Protein AF-A0A1B9LPF9-F1 (afdb_monomer)

Solvent-accessible surface area (backbone atoms only — not comparable to full-atom values): 15372 Å² total; per-residue (Å²): 128,94,72,82,89,81,76,80,77,37,60,73,86,46,33,39,97,78,77,43,71,47,85,68,44,81,50,82,92,41,13,75,62,15,66,53,29,49,47,37,33,57,40,67,52,70,52,91,74,77,100,62,68,71,87,56,45,46,63,69,68,46,73,57,69,70,31,35,43,38,63,45,79,39,68,39,70,56,90,84,52,46,80,94,50,46,74,38,76,31,44,28,40,36,32,41,42,58,69,46,77,96,36,47,87,43,79,78,35,70,65,52,75,74,59,78,61,68,44,79,48,76,45,52,32,16,43,91,87,64,48,81,77,44,72,50,38,19,21,35,58,46,79,48,72,65,45,45,77,67,80,73,55,60,69,57,50,39,52,32,30,44,39,30,68,47,67,59,43,49,64,55,55,38,30,46,24,28,55,71,72,56,65,96,82,66,89,61,82,86,63,58,76,47,88,85,57,72,33,96,53,51,88,76,36,84,82,32,50,45,51,52,60,37,70,83,34,18,43,34,18,60,68,36,68,48,29,55,89,70,33,57,80,42,42,38,57,62,67,59,44,69,30,68,47,71,34,93,85,42,102,76,39,52,46,41,44,34,43,87,27,37,97

Sequence (263 aa):
MKADSQLPASPVDIWNPHKGFLVQSIDPESYNLNFPTTGAHNLYFDLLITGIDVNELTWLPVTHEGITATVTNVVANDRWIPDEDKGKVFPRVKLTGPVAGNQWDNPNPSRITVPKLPQKFELVGKDSDGNEVVRYGFELRQWFVNRGDRRDTAFNQTTWCSSLGYRMPQIKDLTNAVCVDHNPYSSDPSHSKCKNAVTIDAKLSSGNRFYQRRIGAGFFTEWGMIDTFFIPDAGFVGSAYLTSIPCSEEKNGFLAVHMGGGT

pLDDT: mean 82.63, std 20.1, range [23.59, 98.88]

Foldseek 3Di:
DDDDDDDDADPPQAADQQQGGDAPDLDLVCLQQDPDQEEEAFDKDWDDDPPDDLVQWDKDWDDAQFKIWDWDWDQDPFPSHPPVRHRPITTMTTIHGKECAVCLVPLQDAAIRDGDDFDKDKIFIAGPVRDGDDIHMHTHGYYDYDSFPDDDFPVSVQNVQVNNVHGFAQPQQAAPAAQDADDPPDPDPVRDDCVPNGHPVPVPPPNFQFGDQHHSRHDLSPRADCACSRRVPRRHHDQWGFGPAAGPPDPRHTAIAGSHGGD

Mean predicted aligned error: 8.62 Å

Radius of gyration: 19.55 Å; Cα contacts (8 Å, |Δi|>4): 523; chains: 1; bounding box: 65×33×50 Å

Secondary structure (DSSP, 8-state):
----S--PPPPTTTEETTTEEPP---SGGGGGGSSPSEEETT-EEE----SS-GGG-EE--EEETTEEEEEEEEE---TTS-TTTTT-EEEEEEEE----GGGTT-SSPPP-----S-EEEEEEEE-TT--EEEEEEEEE-EEE---TT----HHHHHHHHHHTT--PPPHHHH--PPP----TT---TTS---TT---TTTTTS-S-SSPP--TTS-HHHHH---STTT-GGG----SEEEEEEEPTTSTT-EEEEETTS--

Structure (mmCIF, N/CA/C/O backbone):
data_AF-A0A1B9LPF9-F1
#
_entry.id   AF-A0A1B9LPF9-F1
#
loop_
_atom_site.group_PDB
_atom_site.id
_atom_site.type_symbol
_atom_site.label_atom_id
_atom_site.label_alt_id
_atom_site.label_comp_id
_atom_site.label_asym_id
_atom_site.label_entity_id
_atom_site.label_seq_id
_atom_site.pdbx_PDB_ins_code
_atom_site.Cartn_x
_atom_site.Cartn_y
_atom_site.Cartn_z
_atom_site.occupancy
_atom_site.B_iso_or_equiv
_atom_site.auth_seq_id
_atom_site.auth_comp_id
_atom_site.auth_asym_id
_atom_site.auth_atom_id
_atom_site.pdbx_PDB_model_num
ATOM 1 N N . MET A 1 1 ? 12.936 -12.873 21.984 1.00 26.75 1 MET A N 1
ATOM 2 C CA . MET A 1 1 ? 14.110 -13.463 21.295 1.00 26.75 1 MET A CA 1
ATOM 3 C C . MET A 1 1 ? 15.006 -12.315 20.843 1.00 26.75 1 MET A C 1
ATOM 5 O O . MET A 1 1 ? 14.452 -11.306 20.429 1.00 26.75 1 MET A O 1
ATOM 9 N N . LYS A 1 2 ? 16.336 -12.399 21.017 1.00 23.59 2 LYS A N 1
ATOM 10 C CA . LYS A 1 2 ? 17.279 -11.315 20.670 1.00 23.59 2 LYS A CA 1
ATOM 11 C C . LYS A 1 2 ? 17.116 -10.947 19.190 1.00 23.59 2 LYS A C 1
ATOM 13 O O . LYS A 1 2 ? 17.496 -11.734 18.332 1.00 23.59 2 LYS A O 1
ATOM 18 N N . ALA A 1 3 ? 16.514 -9.789 18.926 1.00 27.19 3 ALA A N 1
ATOM 19 C CA . ALA A 1 3 ? 16.481 -9.194 17.602 1.00 27.19 3 ALA A CA 1
ATOM 20 C C . ALA A 1 3 ? 17.879 -8.664 17.295 1.00 27.19 3 ALA A C 1
ATOM 22 O O . ALA A 1 3 ? 18.493 -7.988 18.125 1.00 27.19 3 ALA A O 1
ATOM 23 N N . ASP A 1 4 ? 18.374 -9.045 16.127 1.00 28.89 4 ASP A N 1
ATOM 24 C CA . ASP A 1 4 ? 19.659 -8.628 15.607 1.00 28.89 4 ASP A CA 1
ATOM 25 C C . ASP A 1 4 ? 19.737 -7.095 15.577 1.00 28.89 4 ASP A C 1
ATOM 27 O O . ASP A 1 4 ? 18.851 -6.389 15.087 1.00 28.89 4 ASP A O 1
ATOM 31 N N . SER A 1 5 ? 20.782 -6.580 16.205 1.00 39.59 5 SER A N 1
ATOM 32 C CA . SER A 1 5 ? 21.041 -5.165 16.383 1.00 39.59 5 SER A CA 1
ATOM 33 C C . SER A 1 5 ? 21.714 -4.611 15.130 1.00 39.59 5 SER A C 1
ATOM 35 O O . SER A 1 5 ? 22.917 -4.809 14.999 1.00 39.59 5 SER A O 1
ATOM 37 N N . GLN A 1 6 ? 20.968 -3.912 14.256 1.00 34.84 6 GLN A N 1
ATOM 38 C CA . GLN A 1 6 ? 21.422 -2.739 13.464 1.00 34.84 6 GLN A CA 1
ATOM 39 C C . GLN A 1 6 ? 20.384 -2.219 12.433 1.00 34.84 6 GLN A C 1
ATOM 41 O O . GLN A 1 6 ? 20.700 -1.975 11.271 1.00 34.84 6 GLN A O 1
ATOM 46 N N . LEU A 1 7 ? 19.146 -1.939 12.852 1.00 44.84 7 LEU A N 1
ATOM 47 C CA . LEU A 1 7 ? 18.299 -0.974 12.132 1.00 44.84 7 LEU A CA 1
ATOM 48 C C . LEU A 1 7 ? 18.284 0.338 12.936 1.00 44.84 7 LEU A C 1
ATOM 50 O O . LEU A 1 7 ? 17.710 0.352 14.025 1.00 44.84 7 LEU A O 1
ATOM 54 N N . PRO A 1 8 ? 18.936 1.430 12.482 1.00 45.47 8 PRO A N 1
ATOM 55 C CA . PRO A 1 8 ? 18.817 2.715 13.161 1.00 45.47 8 PRO A CA 1
ATOM 56 C C . PRO A 1 8 ? 17.365 3.200 13.077 1.00 45.47 8 PRO A C 1
ATOM 58 O O . PRO A 1 8 ? 16.748 3.174 12.011 1.00 45.47 8 PRO A O 1
ATOM 61 N N . ALA A 1 9 ? 16.840 3.588 14.238 1.00 45.56 9 ALA A N 1
ATOM 62 C CA . ALA A 1 9 ? 15.438 3.866 14.499 1.00 45.56 9 ALA A CA 1
ATOM 63 C C . ALA A 1 9 ? 14.823 4.835 13.476 1.00 45.56 9 ALA A C 1
ATOM 65 O O . ALA A 1 9 ? 15.290 5.961 13.301 1.00 45.56 9 ALA A O 1
ATOM 66 N N . SER A 1 10 ? 13.724 4.415 12.846 1.00 48.88 10 SER A N 1
ATOM 67 C CA . SER A 1 10 ? 12.735 5.368 12.340 1.00 48.88 10 SER A CA 1
ATOM 68 C C . SER A 1 10 ? 12.324 6.320 13.470 1.00 48.88 10 SER A C 1
ATOM 70 O O . SER A 1 10 ? 12.379 5.911 14.634 1.00 48.88 10 SER A O 1
ATOM 72 N N . PRO A 1 11 ? 11.908 7.566 13.173 1.00 55.28 11 PRO A N 1
ATOM 73 C CA . PRO A 1 11 ? 11.376 8.452 14.203 1.00 55.28 11 PRO A CA 1
ATOM 74 C C . PRO A 1 11 ? 10.313 7.705 15.018 1.00 55.28 11 PRO A C 1
ATOM 76 O O . PRO A 1 11 ? 9.370 7.158 14.437 1.00 55.28 11 PRO A O 1
ATOM 79 N N . VAL A 1 12 ? 10.505 7.637 16.340 1.00 59.12 12 VAL A N 1
ATOM 80 C CA . VAL A 1 12 ? 9.660 6.854 17.267 1.00 59.12 12 VAL A CA 1
ATOM 81 C C . VAL A 1 12 ? 8.188 7.273 17.160 1.00 59.12 12 VAL A C 1
ATOM 83 O O . VAL A 1 12 ? 7.295 6.455 17.360 1.00 59.12 12 VAL A O 1
ATOM 86 N N . ASP A 1 13 ? 7.950 8.514 16.735 1.00 79.62 13 ASP A N 1
ATOM 87 C CA . ASP A 1 13 ? 6.629 9.128 16.588 1.00 79.62 13 ASP A CA 1
ATOM 88 C C . ASP A 1 13 ? 5.883 8.708 15.302 1.00 79.62 13 ASP A C 1
ATOM 90 O O . ASP A 1 13 ? 4.708 9.027 15.129 1.00 79.62 13 ASP A O 1
ATOM 94 N N . ILE A 1 14 ? 6.537 7.979 14.389 1.00 86.50 14 ILE A N 1
ATOM 95 C CA . ILE A 1 14 ? 5.941 7.540 13.113 1.00 86.50 14 ILE A CA 1
ATOM 96 C C . ILE A 1 14 ? 5.879 6.015 13.013 1.00 86.50 14 ILE A C 1
ATOM 98 O O . ILE A 1 14 ? 4.910 5.475 12.481 1.00 86.50 14 ILE A O 1
ATOM 102 N N . TRP A 1 15 ? 6.897 5.304 13.505 1.00 89.06 15 TRP A N 1
ATOM 103 C CA . TRP A 1 15 ? 7.006 3.854 13.342 1.00 89.06 15 TRP A CA 1
ATOM 104 C C . TRP A 1 15 ? 7.368 3.151 14.646 1.00 89.06 15 TRP A C 1
ATOM 106 O O . TRP A 1 15 ? 8.424 3.389 15.235 1.00 89.06 15 TRP A O 1
ATOM 116 N N . ASN A 1 16 ? 6.525 2.198 15.032 1.00 89.31 16 ASN A N 1
ATOM 117 C CA . ASN A 1 16 ? 6.783 1.252 16.099 1.00 89.31 16 ASN A CA 1
ATOM 118 C C . ASN A 1 16 ? 7.276 -0.085 15.503 1.00 89.31 16 ASN A C 1
ATOM 120 O O . ASN A 1 16 ? 6.529 -0.731 14.770 1.00 89.31 16 ASN A O 1
ATOM 124 N N . PRO A 1 17 ? 8.487 -0.569 15.841 1.00 84.19 17 PRO A N 1
ATOM 125 C CA . PRO A 1 17 ? 9.015 -1.834 15.315 1.00 84.19 17 PRO A CA 1
ATOM 126 C C . PRO A 1 17 ? 8.166 -3.082 15.602 1.00 84.19 17 PRO A C 1
ATOM 128 O O . PRO A 1 17 ? 8.312 -4.076 14.898 1.00 84.19 17 PRO A O 1
ATOM 131 N N . HIS A 1 18 ? 7.302 -3.043 16.619 1.00 84.94 18 HIS A N 1
ATOM 132 C CA . HIS A 1 18 ? 6.413 -4.144 16.992 1.00 84.94 18 HIS A CA 1
ATOM 133 C C . HIS A 1 18 ? 4.982 -3.970 16.484 1.00 84.94 18 HIS A C 1
ATOM 135 O O . HIS A 1 18 ? 4.305 -4.967 16.261 1.00 84.94 18 HIS A O 1
ATOM 141 N N . LYS A 1 19 ? 4.508 -2.727 16.337 1.00 86.94 19 LYS A N 1
ATOM 142 C CA . LYS A 1 19 ? 3.093 -2.426 16.052 1.00 86.94 19 LYS A CA 1
ATOM 143 C C . LYS A 1 19 ? 2.851 -1.723 14.711 1.00 86.94 19 LYS A C 1
ATOM 145 O O . LYS A 1 19 ? 1.704 -1.556 14.322 1.00 86.94 19 LYS A O 1
ATOM 150 N N . GLY A 1 20 ? 3.904 -1.348 13.987 1.00 92.06 20 GLY A N 1
ATOM 151 C CA . GLY A 1 20 ? 3.813 -0.716 12.672 1.00 92.06 20 GLY A CA 1
ATOM 152 C C . GLY A 1 20 ? 3.705 0.810 12.718 1.00 92.06 20 GLY A C 1
ATOM 153 O O . GLY A 1 20 ? 4.196 1.455 13.647 1.00 92.06 20 GLY A O 1
ATOM 154 N N . PHE A 1 21 ? 3.106 1.402 11.681 1.00 95.00 21 PHE A N 1
ATOM 155 C CA . PHE A 1 21 ? 2.929 2.852 11.596 1.00 95.00 21 PHE A CA 1
ATOM 156 C C . PHE A 1 21 ? 1.919 3.357 12.623 1.00 95.00 21 PHE A C 1
ATOM 158 O O . PHE A 1 21 ? 0.837 2.795 12.779 1.00 95.00 21 PHE A O 1
ATOM 165 N N . LEU A 1 22 ? 2.266 4.459 13.283 1.00 94.88 22 LEU A N 1
ATOM 166 C CA . LEU A 1 22 ? 1.354 5.168 14.170 1.00 94.88 22 LEU A CA 1
ATOM 167 C C . LEU A 1 22 ? 0.405 6.044 13.347 1.00 94.88 22 LEU A C 1
ATOM 169 O O . LEU A 1 22 ? 0.820 6.664 12.363 1.00 94.88 22 LEU A O 1
ATOM 173 N N . VAL A 1 23 ? -0.856 6.130 13.772 1.00 95.25 23 VAL A N 1
ATOM 174 C CA . VAL A 1 23 ? -1.822 7.077 13.200 1.00 95.25 23 VAL A CA 1
ATOM 175 C C . VAL A 1 23 ? -1.318 8.496 13.455 1.00 95.25 23 VAL A C 1
ATOM 177 O O . VAL A 1 23 ? -1.059 8.860 14.598 1.00 95.25 23 VAL A O 1
ATOM 180 N N . GLN A 1 24 ? -1.169 9.287 12.394 1.00 94.88 24 GLN A N 1
ATOM 181 C CA . GLN A 1 24 ? -0.659 10.656 12.476 1.00 94.88 24 GLN A CA 1
ATOM 182 C C . GLN A 1 24 ? -1.791 11.670 12.668 1.00 94.88 24 GLN A C 1
ATOM 184 O O . GLN A 1 24 ? -1.611 12.671 13.355 1.00 94.88 24 GLN A O 1
ATOM 189 N N . SER A 1 25 ? -2.967 11.415 12.086 1.00 93.19 25 SER A N 1
ATOM 190 C CA . SER A 1 25 ? -4.158 12.240 12.304 1.00 93.19 25 SER A CA 1
ATOM 191 C C . SER A 1 25 ? -5.454 11.470 12.056 1.00 93.19 25 SER A C 1
ATOM 193 O O . SER A 1 25 ? -5.495 10.550 11.242 1.00 93.19 25 SER A O 1
ATOM 195 N N . ILE A 1 26 ? -6.526 11.873 12.734 1.00 91.94 26 ILE A N 1
ATOM 196 C CA . ILE A 1 26 ? -7.901 11.425 12.456 1.00 91.94 26 ILE A CA 1
ATOM 197 C C . ILE A 1 26 ? -8.731 12.493 11.727 1.00 91.94 26 ILE A C 1
ATOM 199 O O . ILE A 1 26 ? -9.863 12.217 11.337 1.00 91.94 26 ILE A O 1
ATOM 203 N N . ASP A 1 27 ? -8.163 13.685 11.523 1.00 94.06 27 ASP A N 1
ATOM 204 C CA . ASP A 1 27 ? -8.767 14.764 10.743 1.00 94.06 27 ASP A CA 1
ATOM 205 C C . ASP A 1 27 ? -8.720 14.417 9.241 1.00 94.06 27 ASP A C 1
ATOM 207 O O . ASP A 1 27 ? -7.618 14.208 8.711 1.00 94.06 27 ASP A O 1
ATOM 211 N N . PRO A 1 28 ? -9.871 14.382 8.536 1.00 94.81 28 PRO A N 1
ATOM 212 C CA . PRO A 1 28 ? -9.929 14.123 7.098 1.00 94.81 28 PRO A CA 1
ATOM 213 C C . PRO A 1 28 ? -9.052 15.039 6.237 1.00 94.81 28 PRO A C 1
ATOM 215 O O . PRO A 1 28 ? -8.600 14.638 5.156 1.00 94.81 28 PRO A O 1
ATOM 218 N N . GLU A 1 29 ? -8.757 16.262 6.689 1.00 95.88 29 GLU A N 1
ATOM 219 C CA . GLU A 1 29 ? -7.851 17.162 5.966 1.00 95.88 29 GLU A CA 1
ATOM 220 C C . GLU A 1 29 ? -6.383 16.728 6.032 1.00 95.88 29 GLU A C 1
ATOM 222 O O . GLU A 1 29 ? -5.595 17.087 5.160 1.00 95.88 29 GLU A O 1
ATOM 227 N N . SER A 1 30 ? -6.035 15.879 7.000 1.00 96.75 30 SER A N 1
ATOM 228 C CA . SER A 1 30 ? -4.668 15.424 7.272 1.00 96.75 30 SER A CA 1
ATOM 229 C C . SER A 1 30 ? -4.435 13.932 6.995 1.00 96.75 30 SER A C 1
ATOM 231 O O . SER A 1 30 ? -3.386 13.394 7.350 1.00 96.75 30 SER A O 1
ATOM 233 N N . TYR A 1 31 ? -5.369 13.232 6.337 1.00 97.81 31 TYR A N 1
ATOM 234 C CA . TYR A 1 31 ? -5.199 11.812 5.958 1.00 97.81 31 TYR A CA 1
ATOM 235 C C . TYR A 1 31 ? -4.010 11.552 5.036 1.00 97.81 31 TYR A C 1
ATOM 237 O O . TYR A 1 31 ? -3.491 10.441 4.962 1.00 97.81 31 TYR A O 1
ATOM 245 N N . ASN A 1 32 ? -3.516 12.600 4.394 1.00 96.62 32 ASN A N 1
ATOM 246 C CA . ASN A 1 32 ? -2.309 12.606 3.589 1.00 96.62 32 ASN A CA 1
ATOM 247 C C . ASN A 1 32 ? -1.017 12.358 4.413 1.00 96.62 32 ASN A C 1
ATOM 249 O O . ASN A 1 32 ? 0.045 12.144 3.823 1.00 96.62 32 ASN A O 1
ATOM 253 N N . LEU A 1 33 ? -1.098 12.395 5.749 1.00 96.06 33 LEU A N 1
ATOM 254 C CA . LEU A 1 33 ? -0.014 12.059 6.679 1.00 96.06 33 LEU A CA 1
ATOM 255 C C . LEU A 1 33 ? -0.044 10.597 7.147 1.00 96.06 33 LEU A C 1
ATOM 257 O O . LEU A 1 33 ? 0.938 10.131 7.721 1.00 96.06 33 LEU A O 1
ATOM 261 N N . ASN A 1 34 ? -1.144 9.875 6.927 1.00 98.06 34 ASN A N 1
ATOM 262 C CA . ASN A 1 34 ? -1.290 8.495 7.376 1.00 98.06 34 ASN A CA 1
ATOM 263 C C . ASN A 1 34 ? -0.760 7.506 6.334 1.00 98.06 34 ASN A C 1
ATOM 265 O O . ASN A 1 34 ? -0.827 7.733 5.126 1.00 98.06 34 ASN A O 1
ATOM 269 N N . PHE A 1 35 ? -0.255 6.373 6.818 1.00 98.06 35 PHE A N 1
ATOM 270 C CA . PHE A 1 35 ? -0.041 5.197 5.985 1.00 98.06 35 PHE A CA 1
ATOM 271 C C . PHE A 1 35 ? -1.405 4.650 5.514 1.00 98.06 35 PHE A C 1
ATOM 273 O O . PHE A 1 35 ? -2.365 4.758 6.266 1.00 98.06 35 PHE A O 1
ATOM 280 N N . PRO A 1 36 ? -1.504 4.025 4.333 1.00 98.50 36 PRO A N 1
ATOM 281 C CA . PRO A 1 36 ? -0.535 4.078 3.247 1.00 98.50 36 PRO A CA 1
ATOM 282 C C . PRO A 1 36 ? -0.750 5.293 2.326 1.00 98.50 36 PRO A C 1
ATOM 284 O O . PRO A 1 36 ? -1.881 5.704 2.070 1.00 98.50 36 PRO A O 1
ATOM 287 N N . THR A 1 37 ? 0.337 5.804 1.738 1.00 98.50 37 THR A N 1
ATOM 288 C CA . THR A 1 37 ? 0.281 6.748 0.602 1.00 98.50 37 THR A CA 1
ATOM 289 C C . THR A 1 37 ? 0.516 6.074 -0.749 1.00 98.50 37 THR A C 1
ATOM 291 O O . THR A 1 37 ? 0.308 6.669 -1.810 1.00 98.50 37 THR A O 1
ATOM 294 N N . THR A 1 38 ? 0.919 4.807 -0.731 1.00 98.44 38 THR A N 1
ATOM 295 C CA . THR A 1 38 ? 1.155 3.984 -1.920 1.00 98.44 38 THR A CA 1
ATOM 296 C C . THR A 1 38 ? 0.348 2.692 -1.839 1.00 98.44 38 THR A C 1
ATOM 298 O O . THR A 1 38 ? 0.059 2.217 -0.749 1.00 98.44 38 THR A O 1
ATOM 301 N N . GLY A 1 39 ? -0.023 2.081 -2.962 1.00 98.12 39 GLY A N 1
ATOM 302 C CA . GLY A 1 39 ? -0.789 0.833 -2.933 1.00 98.12 39 GLY A CA 1
ATOM 303 C C . GLY A 1 39 ? -0.587 -0.030 -4.166 1.00 98.12 39 GLY A C 1
ATOM 304 O O . GLY A 1 39 ? -0.058 0.425 -5.177 1.00 98.12 39 GLY A O 1
ATOM 305 N N . ALA A 1 40 ? -1.016 -1.283 -4.072 1.00 98.38 40 ALA A N 1
ATOM 306 C CA . ALA A 1 40 ? -1.090 -2.225 -5.178 1.00 98.38 40 ALA A CA 1
ATOM 307 C C . ALA A 1 40 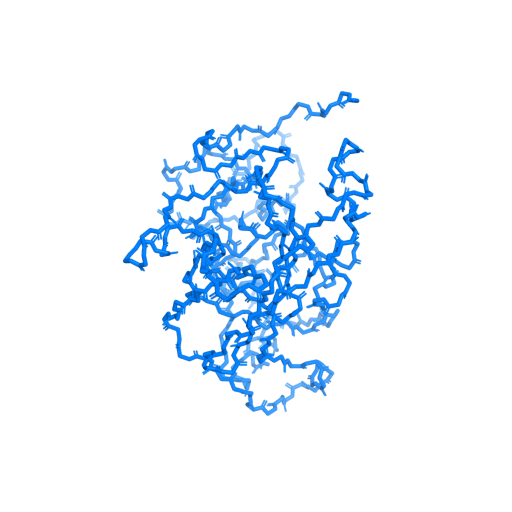? -2.208 -3.238 -4.903 1.00 98.38 40 ALA A C 1
ATOM 309 O O . ALA A 1 40 ? -2.702 -3.357 -3.778 1.00 98.38 40 ALA A O 1
ATOM 310 N N . HIS A 1 41 ? -2.612 -3.969 -5.939 1.00 98.44 41 HIS A N 1
ATOM 311 C CA . HIS A 1 41 ? -3.665 -4.970 -5.823 1.00 98.44 41 HIS A CA 1
ATOM 312 C C . HIS A 1 41 ? -3.278 -6.058 -4.807 1.00 98.44 41 HIS A C 1
ATOM 314 O O . HIS A 1 41 ? -2.161 -6.568 -4.842 1.00 98.44 41 HIS A O 1
ATOM 320 N N . ASN A 1 42 ? -4.220 -6.418 -3.931 1.00 97.88 42 ASN A N 1
ATOM 321 C CA . ASN A 1 42 ? -4.095 -7.399 -2.848 1.00 97.88 42 ASN A CA 1
ATOM 322 C C . ASN A 1 42 ? -3.132 -7.047 -1.705 1.00 97.88 42 ASN A C 1
ATOM 324 O O . ASN A 1 42 ? -2.947 -7.882 -0.820 1.00 97.88 42 ASN A O 1
ATOM 328 N N . LEU A 1 43 ? -2.582 -5.831 -1.649 1.00 98.00 43 LEU A N 1
ATOM 329 C CA . LEU A 1 43 ? -1.908 -5.384 -0.431 1.00 98.00 43 LEU A CA 1
ATOM 330 C C . LEU A 1 43 ? -2.908 -5.160 0.696 1.00 98.00 43 LEU A C 1
ATOM 332 O O . LEU A 1 43 ? -4.049 -4.752 0.466 1.00 98.00 43 LEU A O 1
ATOM 336 N N . TYR A 1 44 ? -2.468 -5.426 1.919 1.00 97.88 44 TYR A N 1
ATOM 337 C CA . TYR A 1 44 ? -3.294 -5.257 3.099 1.00 97.88 44 TYR A CA 1
ATOM 338 C C . TYR A 1 44 ? -2.475 -4.902 4.331 1.00 97.88 44 TYR A C 1
ATOM 340 O O . TYR A 1 44 ? -1.275 -5.166 4.403 1.00 97.88 44 TYR A O 1
ATOM 348 N N . PHE A 1 45 ? -3.154 -4.315 5.306 1.00 97.00 45 PHE A N 1
ATOM 349 C CA . PHE A 1 45 ? -2.613 -3.992 6.618 1.00 97.00 45 PHE A CA 1
ATOM 350 C C . PHE A 1 45 ? -3.706 -4.135 7.672 1.00 97.00 45 PHE A C 1
ATOM 352 O O . PHE A 1 45 ? -4.893 -4.084 7.353 1.00 97.00 45 PHE A O 1
ATOM 359 N N . ASP A 1 46 ? -3.298 -4.303 8.924 1.00 96.69 46 ASP A N 1
ATOM 360 C CA . ASP A 1 46 ? -4.212 -4.545 10.034 1.00 96.69 46 ASP A CA 1
ATOM 361 C C . ASP A 1 46 ? -4.281 -3.314 10.940 1.00 96.69 46 ASP A C 1
ATOM 363 O O . ASP A 1 46 ? -3.264 -2.678 11.229 1.00 96.69 46 ASP A O 1
ATOM 367 N N . LEU A 1 47 ? -5.489 -2.969 11.384 1.00 96.06 47 LEU A N 1
ATOM 368 C CA . LEU A 1 47 ? -5.721 -1.883 12.327 1.00 96.06 47 LEU A CA 1
ATOM 369 C C . LEU A 1 47 ? -5.614 -2.413 13.757 1.00 96.06 47 LEU A C 1
ATOM 371 O O . LEU A 1 47 ? -6.395 -3.263 14.182 1.00 96.06 47 LEU A O 1
ATOM 375 N N . LEU A 1 48 ? -4.679 -1.866 14.530 1.00 93.88 48 LEU A N 1
ATOM 376 C CA . LEU A 1 48 ? -4.619 -2.093 15.969 1.00 93.88 48 LEU A CA 1
ATOM 377 C C . LEU A 1 48 ? -5.562 -1.112 16.676 1.00 93.88 48 LEU A C 1
ATOM 379 O O . LEU A 1 48 ? -5.205 0.041 16.909 1.00 93.88 48 LEU A O 1
ATOM 383 N N . ILE A 1 49 ? -6.761 -1.580 17.017 1.00 92.12 49 ILE A N 1
ATOM 384 C CA . ILE A 1 49 ? -7.769 -0.807 17.752 1.00 92.12 49 ILE A CA 1
ATOM 385 C C . ILE A 1 49 ? -7.802 -1.308 19.196 1.00 92.12 49 ILE A C 1
ATOM 387 O O . ILE A 1 49 ? -7.846 -2.512 19.442 1.00 92.12 49 ILE A O 1
ATOM 391 N N . THR A 1 50 ? -7.766 -0.390 20.159 1.00 89.00 50 THR A N 1
ATOM 392 C CA . THR A 1 50 ? -7.849 -0.703 21.590 1.00 89.00 50 THR A CA 1
ATOM 393 C C . THR A 1 50 ? -9.095 -0.072 22.205 1.00 89.00 50 THR A C 1
ATOM 395 O O . THR A 1 50 ? -9.602 0.934 21.716 1.00 89.00 50 THR A O 1
ATOM 398 N N . GLY A 1 51 ? -9.605 -0.676 23.281 1.00 88.75 51 GLY A N 1
ATOM 399 C CA . GLY A 1 51 ? -10.758 -0.155 24.026 1.00 88.75 51 GLY A CA 1
ATOM 400 C C . GLY A 1 51 ? -12.135 -0.465 23.427 1.00 88.75 51 GLY A C 1
ATOM 401 O O . GLY A 1 51 ? -13.129 -0.060 24.017 1.00 88.75 51 GLY A O 1
ATOM 402 N N . ILE A 1 52 ? -12.203 -1.183 22.300 1.00 90.38 52 ILE A N 1
ATOM 403 C CA . ILE A 1 52 ? -13.443 -1.583 21.614 1.00 90.38 52 ILE A CA 1
ATOM 404 C C . ILE A 1 52 ? -13.311 -3.047 21.171 1.00 90.38 52 ILE A C 1
ATOM 406 O O . ILE A 1 52 ? -12.222 -3.460 20.759 1.00 90.38 52 ILE A O 1
ATOM 410 N N . ASP A 1 53 ? -14.398 -3.822 21.229 1.00 92.94 53 ASP A N 1
ATOM 411 C CA . ASP A 1 53 ? -14.442 -5.142 20.594 1.00 92.94 53 ASP A CA 1
ATOM 412 C C . ASP A 1 53 ? -14.627 -4.983 19.080 1.00 92.94 53 ASP A C 1
ATOM 414 O O . ASP A 1 53 ? -15.685 -4.606 18.579 1.00 92.94 53 ASP A O 1
ATOM 418 N N . VAL A 1 54 ? -13.572 -5.284 18.327 1.00 94.06 54 VAL A N 1
ATOM 419 C CA . VAL A 1 54 ? -13.577 -5.173 16.865 1.00 94.06 54 VAL A CA 1
ATOM 420 C C . VAL A 1 54 ? -14.578 -6.116 16.191 1.00 94.06 54 VAL A C 1
ATOM 422 O O . VAL A 1 54 ? -14.942 -5.877 15.040 1.00 94.06 54 VAL A O 1
ATOM 425 N N . ASN A 1 55 ? -15.046 -7.163 16.881 1.00 94.12 55 ASN A N 1
ATOM 426 C CA . ASN A 1 55 ? -16.071 -8.076 16.367 1.00 94.12 55 ASN A CA 1
ATOM 427 C C . ASN A 1 55 ? -17.465 -7.444 16.317 1.00 94.12 55 ASN A C 1
ATOM 429 O O . ASN A 1 55 ? -18.311 -7.910 15.557 1.00 94.12 55 ASN A O 1
ATOM 433 N N . GLU A 1 56 ? -17.692 -6.384 17.090 1.00 94.31 56 GLU A N 1
ATOM 434 C CA . GLU A 1 56 ? -18.951 -5.635 17.106 1.00 94.31 56 GLU A CA 1
ATOM 435 C C . GLU A 1 56 ? -19.000 -4.562 16.009 1.00 94.31 56 GLU A C 1
ATOM 437 O O . GLU A 1 56 ? -20.041 -3.946 15.783 1.00 94.31 56 GLU A O 1
ATOM 442 N N . LEU A 1 57 ? -17.883 -4.343 15.305 1.00 96.19 57 LEU A N 1
ATOM 443 C CA . LEU A 1 57 ? -17.774 -3.321 14.274 1.00 96.19 57 LEU A CA 1
ATOM 444 C C . LEU A 1 57 ? -18.180 -3.846 12.899 1.00 96.19 57 LEU A C 1
ATOM 446 O O . LEU A 1 57 ? -17.664 -4.845 12.394 1.00 96.19 57 LEU A O 1
ATOM 450 N N . THR A 1 58 ? -19.039 -3.080 12.241 1.00 97.12 58 THR A N 1
ATOM 451 C CA . THR A 1 58 ? -19.396 -3.241 10.835 1.00 97.12 58 THR A CA 1
ATOM 452 C C . THR A 1 58 ? -18.732 -2.158 9.993 1.00 97.12 58 THR A C 1
ATOM 454 O O . THR A 1 58 ? -18.587 -1.010 10.417 1.00 97.12 58 THR A O 1
ATOM 457 N N . TRP A 1 59 ? -18.312 -2.529 8.785 1.00 97.81 59 TRP A N 1
ATOM 458 C CA . TRP A 1 59 ? -17.566 -1.659 7.880 1.00 97.81 59 TRP A CA 1
ATOM 459 C C . TRP A 1 59 ? -18.160 -1.745 6.480 1.00 97.81 59 TRP A C 1
ATOM 461 O O . TRP A 1 59 ? -18.501 -2.831 6.009 1.00 97.81 59 TRP A O 1
ATOM 471 N N . LEU A 1 60 ? -18.242 -0.609 5.791 1.00 97.88 60 LEU A N 1
ATOM 472 C CA . LEU A 1 60 ? -18.589 -0.573 4.373 1.00 97.88 60 LEU A CA 1
ATOM 473 C C . LEU A 1 60 ? -17.322 -0.399 3.527 1.00 97.88 60 LEU A C 1
ATOM 475 O O . LEU A 1 60 ? -16.419 0.338 3.930 1.00 97.88 60 LEU A O 1
ATOM 479 N N . PRO A 1 61 ? -17.231 -1.065 2.362 1.00 98.38 61 PRO A N 1
ATOM 480 C CA . PRO A 1 61 ? -16.121 -0.847 1.450 1.00 98.38 61 PRO A CA 1
ATOM 481 C C . PRO A 1 61 ? -16.174 0.569 0.867 1.00 98.38 61 PRO A C 1
ATOM 483 O O . PRO A 1 61 ? -17.249 1.111 0.609 1.00 98.38 61 PRO A O 1
ATOM 486 N N . VAL A 1 62 ? -14.999 1.136 0.608 1.00 98.69 62 VAL A N 1
ATOM 487 C CA . VAL A 1 62 ? -14.848 2.465 0.003 1.00 98.69 62 VAL A CA 1
ATOM 488 C C . VAL A 1 62 ? -14.143 2.321 -1.333 1.00 98.69 62 VAL A C 1
ATOM 490 O O . VAL A 1 62 ? -13.056 1.744 -1.393 1.00 98.69 62 VAL A O 1
ATOM 493 N N . THR A 1 63 ? -14.749 2.848 -2.399 1.00 98.69 63 THR A N 1
ATOM 494 C CA . THR A 1 63 ? -14.241 2.716 -3.768 1.00 98.69 63 THR A CA 1
ATOM 495 C C . THR A 1 63 ? -14.038 4.074 -4.428 1.00 98.69 63 THR A C 1
ATOM 497 O O . THR A 1 63 ? -14.987 4.839 -4.588 1.00 98.69 63 THR A O 1
ATOM 500 N N . HIS A 1 64 ? -12.820 4.328 -4.906 1.00 98.50 64 HIS A N 1
ATOM 501 C CA . HIS A 1 64 ? -12.461 5.510 -5.690 1.00 98.50 64 HIS A CA 1
ATOM 502 C C . HIS A 1 64 ? -11.567 5.113 -6.864 1.00 98.50 64 HIS A C 1
ATOM 504 O O . HIS A 1 64 ? -10.616 4.354 -6.695 1.00 98.50 64 HIS A O 1
ATOM 510 N N . GLU A 1 65 ? -11.863 5.623 -8.064 1.00 97.81 65 GLU A N 1
ATOM 511 C CA . GLU A 1 65 ? -11.006 5.456 -9.254 1.00 97.81 65 GLU A CA 1
ATOM 512 C C . GLU A 1 65 ? -10.646 3.986 -9.580 1.00 97.81 65 GLU A C 1
ATOM 514 O O . GLU A 1 65 ? -9.564 3.678 -10.080 1.00 97.81 65 GLU A O 1
ATOM 519 N N . GLY A 1 66 ? -11.561 3.054 -9.283 1.00 97.75 66 GLY A N 1
ATOM 520 C CA . GLY A 1 66 ? -11.364 1.616 -9.492 1.00 97.75 66 GLY A CA 1
ATOM 521 C C . GLY A 1 66 ? -10.526 0.913 -8.418 1.00 97.75 66 GLY A C 1
ATOM 522 O O . GLY A 1 66 ? -10.258 -0.275 -8.567 1.00 97.75 66 GLY A O 1
ATOM 523 N N . ILE A 1 67 ? -10.134 1.610 -7.348 1.00 98.81 67 ILE A N 1
ATOM 524 C CA . ILE A 1 67 ? -9.513 1.038 -6.148 1.00 98.81 67 ILE A CA 1
ATOM 525 C C . ILE A 1 67 ? -10.580 0.922 -5.059 1.00 98.81 67 ILE A C 1
ATOM 527 O O . ILE A 1 67 ? -11.283 1.888 -4.783 1.00 98.81 67 ILE A O 1
ATOM 531 N N . THR A 1 68 ? -10.684 -0.243 -4.428 1.00 98.88 68 THR A N 1
ATOM 532 C CA . THR A 1 68 ? -11.578 -0.520 -3.303 1.00 98.88 68 THR A CA 1
ATOM 533 C C . THR A 1 68 ? -10.773 -0.916 -2.074 1.00 98.88 68 THR A C 1
ATOM 535 O O . THR A 1 68 ? -9.982 -1.861 -2.130 1.00 98.88 68 THR A O 1
ATOM 538 N N . ALA A 1 69 ? -11.007 -0.217 -0.967 1.00 98.81 69 ALA A N 1
ATOM 539 C CA . ALA A 1 69 ? -10.573 -0.619 0.361 1.00 98.81 69 ALA A CA 1
ATOM 540 C C . ALA A 1 69 ? -11.714 -1.385 1.043 1.00 98.81 69 ALA A C 1
ATOM 542 O O . ALA A 1 69 ? -12.824 -0.869 1.182 1.00 98.81 69 ALA A O 1
ATOM 543 N N . THR A 1 70 ? -11.453 -2.625 1.449 1.00 98.75 70 THR A N 1
ATOM 544 C CA . THR A 1 70 ? -12.411 -3.470 2.175 1.00 98.75 70 THR A CA 1
ATOM 545 C C . THR A 1 70 ? -11.849 -3.798 3.544 1.00 98.75 70 THR A C 1
ATOM 547 O O . THR A 1 70 ? -10.684 -4.178 3.644 1.00 98.75 70 THR A O 1
ATOM 550 N N . VAL A 1 71 ? -12.675 -3.672 4.582 1.00 98.62 71 VAL A N 1
ATOM 551 C CA . VAL A 1 71 ? -12.299 -4.048 5.945 1.00 98.62 71 VAL A CA 1
ATOM 552 C C . VAL A 1 71 ? -12.959 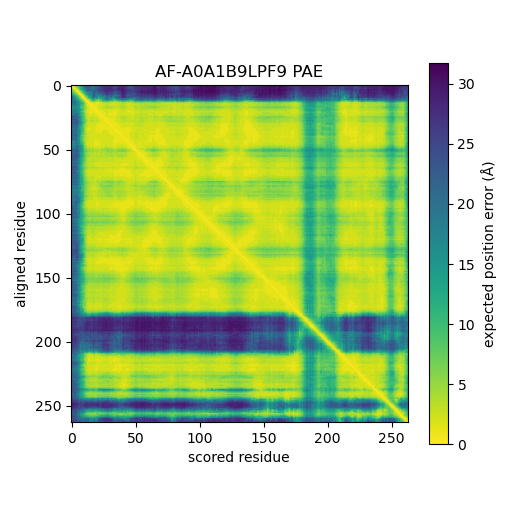-5.370 6.304 1.00 98.62 71 VAL A C 1
ATOM 554 O O . VAL A 1 71 ? -14.173 -5.516 6.174 1.00 98.62 71 VAL A O 1
ATOM 557 N N . THR A 1 72 ? -12.159 -6.333 6.746 1.00 97.50 72 THR A N 1
ATOM 558 C CA . THR A 1 72 ? -12.638 -7.633 7.227 1.00 97.50 72 THR A CA 1
ATOM 559 C C . THR A 1 72 ? -11.913 -8.011 8.502 1.00 97.50 72 THR A C 1
ATOM 561 O O . THR A 1 72 ? -10.692 -7.892 8.563 1.00 97.50 72 THR A O 1
ATOM 564 N N . ASN A 1 73 ? -12.634 -8.532 9.487 1.00 96.38 73 ASN A N 1
ATOM 565 C CA . ASN A 1 73 ? -12.008 -9.086 10.679 1.00 96.38 73 ASN A CA 1
ATOM 566 C C . ASN A 1 73 ? -11.310 -10.405 10.338 1.00 96.38 73 ASN A C 1
ATOM 568 O O . ASN A 1 73 ? -11.920 -11.314 9.774 1.00 96.38 73 ASN A O 1
ATOM 572 N N . VAL A 1 74 ? -10.026 -10.502 10.674 1.00 95.94 74 VAL A N 1
ATOM 573 C CA . VAL A 1 74 ? -9.208 -11.697 10.443 1.00 95.94 74 VAL A CA 1
ATOM 574 C C . VAL A 1 74 ? -8.475 -12.086 11.713 1.00 95.94 74 VAL A C 1
ATOM 576 O O . VAL A 1 74 ? -8.105 -11.234 12.518 1.00 95.94 74 VAL A O 1
ATOM 579 N N . VAL A 1 75 ? -8.230 -13.383 11.877 1.00 96.12 75 VAL A N 1
ATOM 580 C CA . VAL A 1 75 ? -7.345 -13.876 12.932 1.00 96.12 75 VAL A CA 1
ATOM 581 C C . VAL A 1 75 ? -5.904 -13.657 12.479 1.00 96.12 75 VAL A C 1
ATOM 583 O O . VAL A 1 75 ? -5.445 -14.306 11.535 1.00 96.12 75 VAL A O 1
ATOM 586 N N . ALA A 1 76 ? -5.188 -12.753 13.142 1.00 91.19 76 ALA A N 1
ATOM 587 C CA . ALA A 1 76 ? -3.810 -12.440 12.804 1.00 91.19 76 ALA A CA 1
ATOM 588 C C . ALA A 1 76 ? -2.891 -13.615 13.128 1.00 91.19 76 ALA A C 1
ATOM 590 O O . ALA A 1 76 ? -2.638 -13.950 14.283 1.00 91.19 76 ALA A O 1
ATOM 591 N N . ASN A 1 77 ? -2.381 -14.235 12.071 1.00 91.62 77 ASN A N 1
ATOM 592 C CA . ASN A 1 77 ? -1.388 -15.305 12.139 1.00 91.62 77 ASN A CA 1
ATOM 593 C C . ASN A 1 77 ? -0.250 -15.091 11.138 1.00 91.62 77 ASN A C 1
ATOM 595 O O . ASN A 1 77 ? 0.602 -15.965 10.963 1.00 91.62 77 ASN A O 1
ATOM 599 N N . ASP A 1 78 ? -0.237 -13.936 10.475 1.00 89.00 78 ASP A N 1
ATOM 600 C CA . ASP A 1 78 ? 0.804 -13.590 9.531 1.00 89.00 78 ASP A CA 1
ATOM 601 C C . ASP A 1 78 ? 2.167 -13.496 10.215 1.00 89.00 78 ASP A C 1
ATOM 603 O O . ASP A 1 78 ? 2.296 -13.232 11.412 1.00 89.00 78 ASP A O 1
ATOM 607 N N . ARG A 1 79 ? 3.225 -13.739 9.444 1.00 85.88 79 ARG A N 1
ATOM 608 C CA . ARG A 1 79 ? 4.571 -13.937 9.998 1.00 85.88 79 ARG A CA 1
ATOM 609 C C . ARG A 1 79 ? 5.160 -12.696 10.668 1.00 85.88 79 ARG A C 1
ATOM 611 O O . ARG A 1 79 ? 6.027 -12.844 11.522 1.00 85.88 79 ARG A O 1
ATOM 618 N N . TRP A 1 80 ? 4.712 -11.502 10.282 1.00 83.88 80 TRP A N 1
ATOM 619 C CA . TRP A 1 80 ? 5.138 -10.238 10.893 1.00 83.88 80 TRP A CA 1
ATOM 620 C C . TRP A 1 80 ? 4.352 -9.879 12.156 1.00 83.88 80 TRP A C 1
ATOM 622 O O . TRP A 1 80 ? 4.696 -8.901 12.815 1.00 83.88 80 TRP A O 1
ATOM 632 N N . ILE A 1 81 ? 3.308 -10.640 12.496 1.00 88.75 81 ILE A N 1
ATOM 633 C CA . ILE A 1 81 ? 2.525 -10.420 13.709 1.00 88.75 81 ILE A CA 1
ATOM 634 C C . ILE A 1 81 ? 3.353 -10.891 14.913 1.00 88.75 81 ILE A C 1
ATOM 636 O O . ILE A 1 81 ? 3.809 -12.043 14.920 1.00 88.75 81 ILE A O 1
ATOM 640 N N . PRO A 1 82 ? 3.562 -10.038 15.936 1.00 88.81 82 PRO A N 1
ATOM 641 C CA . PRO A 1 82 ? 4.236 -10.434 17.167 1.00 88.81 82 PRO A CA 1
ATOM 642 C C . PRO A 1 82 ? 3.555 -11.638 17.825 1.00 88.81 82 PRO A C 1
ATOM 644 O O . PRO A 1 82 ? 2.332 -11.742 17.812 1.00 88.81 82 PRO A O 1
ATOM 647 N N . ASP A 1 83 ? 4.324 -12.526 18.462 1.00 90.19 83 ASP A N 1
ATOM 648 C CA . ASP A 1 83 ? 3.765 -13.738 19.087 1.00 90.19 83 ASP A CA 1
ATOM 649 C C . ASP A 1 83 ? 2.682 -13.431 20.136 1.00 90.19 83 ASP A C 1
ATOM 651 O O . ASP A 1 83 ? 1.726 -14.186 20.273 1.00 90.19 83 ASP A O 1
ATOM 655 N N . GLU A 1 84 ? 2.791 -12.295 20.829 1.00 91.25 84 GLU A N 1
ATOM 656 C CA . GLU A 1 84 ? 1.793 -11.802 21.790 1.00 91.25 84 GLU A CA 1
ATOM 657 C C . GLU A 1 84 ? 0.449 -11.399 21.159 1.00 91.25 84 GLU A C 1
ATOM 659 O O . GLU A 1 84 ? -0.548 -11.274 21.873 1.00 91.25 84 GLU A O 1
ATOM 664 N N . ASP A 1 85 ? 0.421 -11.173 19.844 1.00 91.12 85 ASP A N 1
ATOM 665 C CA . ASP A 1 85 ? -0.760 -10.778 19.075 1.00 91.12 85 ASP A CA 1
ATOM 666 C C . ASP A 1 85 ? -1.279 -11.889 18.156 1.00 91.12 85 ASP A C 1
ATOM 668 O O . ASP A 1 85 ? -2.376 -11.763 17.607 1.00 91.12 85 ASP A O 1
ATOM 672 N N . LYS A 1 86 ? -0.538 -12.994 18.003 1.00 93.44 86 LYS A N 1
ATOM 673 C CA . LYS A 1 86 ? -0.992 -14.131 17.199 1.00 93.44 86 LYS A CA 1
ATOM 674 C C . LYS A 1 86 ? -2.268 -14.735 17.775 1.00 93.44 86 LYS A C 1
ATOM 676 O O . LYS A 1 86 ? -2.404 -14.917 18.983 1.00 93.44 86 LYS A O 1
ATOM 681 N N . GLY A 1 87 ? -3.208 -15.055 16.893 1.00 93.94 87 GLY A N 1
ATOM 682 C CA . GLY A 1 87 ? -4.520 -15.576 17.269 1.00 93.94 87 GLY A CA 1
ATOM 683 C C . GLY A 1 87 ? -5.536 -14.508 17.688 1.00 93.94 87 GLY A C 1
ATOM 684 O O . GLY A 1 87 ? -6.701 -14.849 17.884 1.00 93.94 87 GLY A O 1
ATOM 685 N N . LYS A 1 88 ? -5.146 -13.228 17.798 1.00 93.81 88 LYS A N 1
ATOM 686 C CA . LYS A 1 88 ? -6.100 -12.128 18.011 1.00 93.81 88 LYS A CA 1
ATOM 687 C C . LYS A 1 88 ? -6.814 -11.772 16.713 1.00 93.81 88 LYS A C 1
ATOM 689 O O . LYS A 1 88 ? -6.301 -12.012 15.620 1.00 93.81 88 LYS A O 1
ATOM 694 N N . VAL A 1 89 ? -7.996 -11.179 16.844 1.00 95.38 89 VAL A N 1
ATOM 695 C CA . VAL A 1 89 ? -8.765 -10.669 15.709 1.00 95.38 89 VAL A CA 1
ATOM 696 C C . VAL A 1 89 ? -8.410 -9.206 15.480 1.00 95.38 89 VAL A C 1
ATOM 698 O O . VAL A 1 89 ? -8.460 -8.413 16.417 1.00 95.38 89 VAL A O 1
ATOM 701 N N . PHE A 1 90 ? -8.083 -8.849 14.239 1.00 95.31 90 PHE A N 1
ATOM 702 C CA . PHE A 1 90 ? -7.874 -7.463 13.826 1.00 95.31 90 PHE A CA 1
ATOM 703 C C . PHE A 1 90 ? -8.693 -7.135 12.574 1.00 95.31 90 PHE A C 1
ATOM 705 O O . PHE A 1 90 ? -8.847 -7.998 11.701 1.00 95.31 90 PHE A O 1
ATOM 712 N N . PRO A 1 91 ? -9.186 -5.892 12.436 1.00 97.25 91 PRO A N 1
ATOM 713 C CA . PRO A 1 91 ? -9.711 -5.397 11.174 1.00 97.25 91 PRO A CA 1
ATOM 714 C C . PRO A 1 91 ? -8.575 -5.270 10.156 1.00 97.25 91 PRO A C 1
ATOM 716 O O . PRO A 1 91 ? -7.681 -4.436 10.297 1.00 97.25 91 PRO A O 1
ATOM 719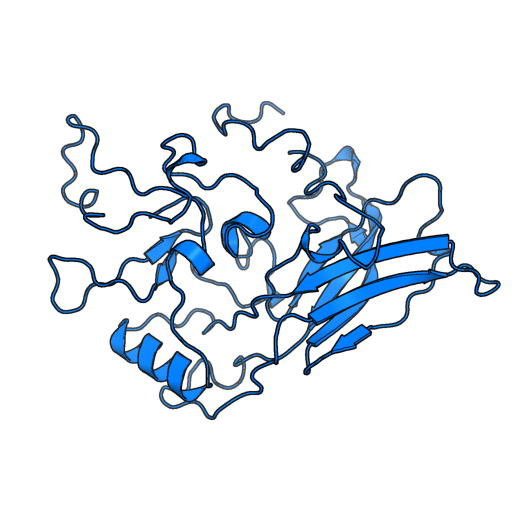 N N . ARG A 1 92 ? -8.621 -6.093 9.112 1.00 98.06 92 ARG A N 1
ATOM 720 C CA . ARG A 1 92 ? -7.715 -6.036 7.967 1.00 98.06 92 ARG A CA 1
ATOM 721 C C . ARG A 1 92 ? -8.296 -5.152 6.888 1.00 98.06 92 ARG A C 1
ATOM 723 O O . ARG A 1 92 ? -9.364 -5.451 6.361 1.00 98.06 92 ARG A O 1
ATOM 730 N N . VAL A 1 93 ? -7.555 -4.123 6.508 1.00 98.69 93 VAL A N 1
ATOM 731 C CA . VAL A 1 93 ? -7.835 -3.306 5.331 1.00 98.69 93 VAL A CA 1
ATOM 732 C C . VAL A 1 93 ? -7.133 -3.935 4.137 1.00 98.69 93 VAL A C 1
ATOM 734 O O . VAL A 1 93 ? -5.907 -3.952 4.077 1.00 98.69 93 VAL A O 1
ATOM 737 N N . LYS A 1 94 ? -7.899 -4.439 3.169 1.00 98.69 94 LYS A N 1
ATOM 738 C CA . LYS A 1 94 ? -7.384 -4.968 1.903 1.00 98.69 94 LYS A CA 1
ATOM 739 C C . LYS A 1 94 ? -7.661 -3.994 0.766 1.00 98.69 94 LYS A C 1
ATOM 741 O O . LYS A 1 94 ? -8.801 -3.581 0.559 1.00 98.69 94 LYS A O 1
ATOM 746 N N . LEU A 1 95 ? -6.620 -3.675 0.003 1.00 98.81 95 LEU A N 1
ATOM 747 C CA . LEU A 1 95 ? -6.698 -2.862 -1.202 1.00 98.81 95 LEU A CA 1
ATOM 748 C C . LEU A 1 95 ? -6.863 -3.769 -2.423 1.00 98.81 95 LEU A C 1
ATOM 750 O O . LEU A 1 95 ? -6.049 -4.651 -2.695 1.00 98.81 95 LEU A O 1
ATOM 754 N N . THR A 1 96 ? -7.912 -3.533 -3.197 1.00 98.75 96 THR A N 1
ATOM 755 C CA . THR A 1 96 ? -8.128 -4.169 -4.501 1.00 98.75 96 THR A CA 1
ATOM 756 C C . THR A 1 96 ? -8.255 -3.085 -5.553 1.00 98.75 96 THR A C 1
ATOM 758 O O . THR A 1 96 ? -8.789 -2.019 -5.288 1.00 98.75 96 THR A O 1
ATOM 761 N N . GLY A 1 97 ? -7.726 -3.311 -6.745 1.00 98.38 97 GLY A N 1
ATOM 762 C CA . GLY A 1 97 ? -7.761 -2.300 -7.797 1.00 98.38 97 GLY A CA 1
ATOM 763 C C . GLY A 1 97 ? -7.142 -2.779 -9.101 1.00 98.38 97 GLY A C 1
ATOM 764 O O . GLY A 1 97 ? -7.007 -3.994 -9.285 1.00 98.38 97 GLY A O 1
ATOM 765 N N . PRO A 1 98 ? -6.756 -1.861 -10.002 1.00 98.19 98 PRO A N 1
ATOM 766 C CA . PRO A 1 98 ? -6.194 -2.224 -11.297 1.00 98.19 98 PRO A CA 1
ATOM 767 C C . PRO A 1 98 ? -4.954 -3.109 -11.165 1.00 98.19 98 PRO A C 1
ATOM 769 O O . PRO A 1 98 ? -4.051 -2.833 -10.376 1.00 98.19 98 PRO A O 1
ATOM 772 N N . VAL A 1 99 ? -4.915 -4.184 -11.947 1.00 97.50 99 VAL A N 1
ATOM 773 C CA . VAL A 1 99 ? -3.841 -5.182 -11.944 1.00 97.50 99 VAL A CA 1
ATOM 774 C C . VAL A 1 99 ? -3.678 -5.749 -13.351 1.00 97.50 99 VAL A C 1
ATOM 776 O O . VAL A 1 99 ? -4.642 -5.820 -14.109 1.00 97.50 99 VAL A O 1
ATOM 779 N N . ALA A 1 100 ? -2.461 -6.162 -13.702 1.00 96.62 100 ALA A N 1
ATOM 780 C CA . ALA A 1 100 ? -2.126 -6.726 -15.012 1.00 96.62 100 ALA A CA 1
ATOM 781 C C . ALA A 1 100 ? -1.961 -8.260 -14.985 1.00 96.62 100 ALA A C 1
ATOM 783 O O . ALA A 1 100 ? -1.294 -8.823 -15.850 1.00 96.62 100 ALA A O 1
ATOM 784 N N . GLY A 1 101 ? -2.533 -8.939 -13.982 1.00 94.94 101 GLY A N 1
ATOM 785 C CA . GLY A 1 101 ? -2.258 -10.355 -13.692 1.00 94.94 101 GLY A CA 1
ATOM 786 C C . GLY A 1 101 ? -2.568 -11.309 -14.848 1.00 94.94 101 GLY A C 1
ATOM 787 O O . GLY A 1 101 ? -1.833 -12.257 -15.090 1.00 94.94 101 GLY A O 1
ATOM 788 N N . ASN A 1 102 ? -3.602 -11.014 -15.636 1.00 95.38 102 ASN A N 1
ATOM 789 C CA . ASN A 1 102 ? -3.967 -11.787 -16.827 1.00 95.38 102 ASN A CA 1
ATOM 790 C C . ASN A 1 102 ? -3.077 -11.509 -18.056 1.00 95.38 102 ASN A C 1
ATOM 792 O O . ASN A 1 102 ? -3.296 -12.101 -19.110 1.00 95.38 102 ASN A O 1
ATOM 796 N N . GLN A 1 103 ? -2.115 -10.589 -17.954 1.00 95.94 103 GLN A N 1
ATOM 797 C CA . GLN A 1 103 ? -1.262 -10.143 -19.058 1.00 95.94 103 GLN A CA 1
ATOM 798 C C . GLN A 1 103 ? 0.227 -10.096 -18.685 1.00 95.94 103 GLN A C 1
ATOM 800 O O . GLN A 1 103 ? 1.027 -9.546 -19.444 1.00 95.94 103 GLN A O 1
ATOM 805 N N . TRP A 1 104 ? 0.630 -10.693 -17.558 1.00 95.19 104 TRP A N 1
ATOM 806 C CA . TRP A 1 104 ? 2.044 -10.793 -17.167 1.00 95.19 104 TRP A CA 1
ATOM 807 C C . TRP A 1 104 ? 2.911 -11.408 -18.272 1.00 95.19 104 TRP A C 1
ATOM 809 O O . TRP A 1 104 ? 3.987 -10.890 -18.582 1.00 95.19 104 TRP A O 1
ATOM 819 N N . ASP A 1 105 ? 2.382 -12.429 -18.942 1.00 94.75 105 ASP A N 1
ATOM 820 C CA . ASP A 1 105 ? 3.070 -13.176 -19.998 1.00 94.75 105 ASP A CA 1
ATOM 821 C C . ASP A 1 105 ? 2.973 -12.517 -21.377 1.00 94.75 105 ASP A C 1
ATOM 823 O O . ASP A 1 105 ? 3.663 -12.923 -22.310 1.00 94.75 105 ASP A O 1
ATOM 827 N N . ASN A 1 106 ? 2.139 -11.485 -21.522 1.00 95.00 106 ASN A N 1
ATOM 828 C CA . ASN A 1 106 ? 1.979 -10.779 -22.782 1.00 95.00 106 ASN A CA 1
ATOM 829 C C . ASN A 1 106 ? 3.063 -9.690 -22.912 1.00 95.00 106 ASN A C 1
ATOM 831 O O . ASN A 1 106 ? 3.075 -8.756 -22.106 1.00 95.00 106 ASN A O 1
ATOM 835 N N . PRO A 1 107 ? 3.968 -9.757 -23.908 1.00 92.19 107 PRO A N 1
ATOM 836 C CA . PRO A 1 107 ? 4.975 -8.717 -24.126 1.00 92.19 107 PRO A CA 1
ATOM 837 C C . PRO A 1 107 ? 4.377 -7.381 -24.591 1.00 92.19 107 PRO A C 1
ATOM 839 O O . PRO A 1 107 ? 5.002 -6.344 -24.394 1.00 92.19 107 PRO A O 1
ATOM 842 N N . ASN A 1 108 ? 3.168 -7.397 -25.162 1.00 93.75 108 ASN A N 1
ATOM 843 C CA . ASN A 1 108 ? 2.444 -6.220 -25.643 1.00 93.75 108 ASN A CA 1
ATOM 844 C C . ASN A 1 108 ? 1.066 -6.157 -24.961 1.00 93.75 108 ASN A C 1
ATOM 846 O O . ASN A 1 108 ? 0.046 -6.478 -25.586 1.00 93.75 108 ASN A O 1
ATOM 850 N N . PRO A 1 109 ? 1.016 -5.841 -23.654 1.00 96.94 109 PRO A N 1
ATOM 851 C CA . PRO A 1 109 ? -0.232 -5.824 -22.912 1.00 96.94 109 PRO A CA 1
ATOM 852 C C . PRO A 1 109 ? -1.140 -4.699 -23.417 1.00 96.94 109 PRO A C 1
ATOM 854 O O . PRO A 1 109 ? -0.693 -3.696 -23.971 1.00 96.94 109 PRO A O 1
ATOM 857 N N . SER A 1 110 ? -2.440 -4.866 -23.215 1.00 97.38 110 SER A N 1
ATOM 858 C CA . SER A 1 110 ? -3.410 -3.799 -23.438 1.00 97.38 110 SER A CA 1
ATOM 859 C C . SER A 1 110 ? -3.463 -2.877 -22.228 1.00 97.38 110 SER A C 1
ATOM 861 O O . SER A 1 110 ? -3.237 -3.302 -21.097 1.00 97.38 110 SER A O 1
ATOM 863 N N . ARG A 1 111 ? -3.826 -1.615 -22.464 1.00 97.75 111 ARG A N 1
ATOM 864 C CA . ARG A 1 111 ? -4.013 -0.631 -21.400 1.00 97.75 111 ARG A CA 1
ATOM 865 C C . ARG A 1 111 ? -4.977 -1.153 -20.329 1.00 97.75 111 ARG A C 1
ATOM 867 O O . ARG A 1 111 ? -6.044 -1.670 -20.655 1.00 97.75 111 ARG A O 1
ATOM 874 N N . ILE A 1 112 ? -4.623 -0.946 -19.064 1.00 97.75 112 ILE A N 1
ATOM 875 C CA . ILE A 1 112 ? -5.515 -1.167 -17.919 1.00 97.75 112 ILE A CA 1
ATOM 876 C C . ILE A 1 112 ? -5.956 0.182 -17.340 1.00 97.75 112 ILE A C 1
ATOM 878 O O . ILE A 1 112 ? -5.438 1.240 -17.707 1.00 97.75 112 ILE A O 1
ATOM 882 N N . THR A 1 113 ? -6.933 0.162 -16.438 1.00 97.31 113 THR A N 1
ATOM 883 C CA . THR A 1 113 ? -7.368 1.371 -15.732 1.00 97.31 113 THR A CA 1
ATOM 884 C C . THR A 1 113 ? -6.191 2.011 -14.996 1.00 97.31 113 THR A C 1
ATOM 886 O O . THR A 1 113 ? -5.500 1.339 -14.238 1.00 97.31 113 THR A O 1
ATOM 889 N N . VAL A 1 114 ? -5.991 3.315 -15.200 1.00 98.00 114 VAL A N 1
ATOM 890 C CA . VAL A 1 114 ? -5.005 4.129 -14.476 1.00 98.00 114 VAL A CA 1
ATOM 891 C C . VAL A 1 114 ? -5.782 5.049 -13.528 1.00 98.00 114 VAL A C 1
ATOM 893 O O . VAL A 1 114 ? -6.438 5.970 -14.023 1.00 98.00 114 VAL A O 1
ATOM 896 N N . PRO A 1 115 ? -5.762 4.803 -12.205 1.00 98.00 115 PRO A N 1
ATOM 897 C CA . PRO A 1 115 ? -6.505 5.609 -11.237 1.00 98.00 115 PRO A CA 1
ATOM 898 C C . PRO A 1 115 ? -6.056 7.074 -11.236 1.00 98.00 115 PRO A C 1
ATOM 900 O O . PRO A 1 115 ? -4.853 7.349 -11.293 1.00 98.00 115 PRO A O 1
ATOM 903 N N . LYS A 1 116 ? -6.994 8.024 -11.121 1.00 98.38 116 LYS A N 1
ATOM 904 C CA . LYS A 1 116 ? -6.654 9.442 -10.918 1.00 98.38 116 LYS A CA 1
ATOM 905 C C . LYS A 1 116 ? -6.364 9.708 -9.441 1.00 98.38 116 LYS A C 1
ATOM 907 O O . LYS A 1 116 ? -7.275 9.930 -8.652 1.00 98.38 116 LYS A O 1
ATOM 912 N N . LEU A 1 117 ? -5.088 9.683 -9.073 1.00 98.12 117 LEU A N 1
ATOM 913 C CA . LEU A 1 117 ? -4.614 9.949 -7.711 1.00 98.12 117 LEU A CA 1
ATOM 914 C C . LEU A 1 117 ? -4.121 11.407 -7.570 1.00 98.12 117 LEU A C 1
ATOM 916 O O . LEU A 1 117 ? -3.659 11.973 -8.566 1.00 98.12 117 LEU A O 1
ATOM 920 N N . PRO A 1 118 ? -4.187 12.023 -6.370 1.00 98.44 118 PRO A N 1
ATOM 921 C CA . PRO A 1 118 ? -4.490 11.405 -5.075 1.00 98.44 118 PRO A CA 1
ATOM 922 C C . PRO A 1 118 ? -5.981 11.144 -4.803 1.00 98.44 118 PRO A C 1
ATOM 924 O O . PRO A 1 118 ? -6.839 11.844 -5.332 1.00 98.44 118 PRO A O 1
ATOM 927 N N . GLN A 1 119 ? -6.282 10.146 -3.965 1.00 98.50 119 GLN A N 1
ATOM 928 C CA . GLN A 1 119 ? -7.634 9.839 -3.470 1.00 98.50 119 GLN A CA 1
ATOM 929 C C . GLN A 1 119 ? -7.605 9.572 -1.963 1.00 98.50 119 GLN A C 1
ATOM 931 O O . GLN A 1 119 ? -6.795 8.766 -1.497 1.00 98.50 119 GLN A O 1
ATOM 936 N N . LYS A 1 120 ? -8.505 10.224 -1.218 1.00 98.50 120 LYS A N 1
ATOM 937 C CA . LYS A 1 120 ? -8.699 9.997 0.220 1.00 98.50 120 LYS A CA 1
ATOM 938 C C . LYS A 1 120 ? -9.667 8.831 0.432 1.00 98.50 120 LYS A C 1
ATOM 940 O O . LYS A 1 120 ? -10.727 8.794 -0.181 1.00 98.50 120 LYS A O 1
ATOM 945 N N . PHE A 1 121 ? -9.306 7.907 1.312 1.00 98.62 121 PHE A N 1
ATOM 946 C CA . PHE A 1 121 ? -10.146 6.804 1.766 1.00 98.62 121 PHE A CA 1
ATOM 947 C C . PHE A 1 121 ? -10.440 7.010 3.249 1.00 98.62 121 PHE A C 1
ATOM 949 O O . PHE A 1 121 ? -9.513 7.228 4.025 1.00 98.62 121 PHE A O 1
ATOM 956 N N . GLU A 1 122 ? -11.711 6.931 3.641 1.00 98.56 122 GLU A N 1
ATOM 957 C CA . GLU A 1 122 ? -12.151 7.033 5.035 1.00 98.56 122 GLU A CA 1
ATOM 958 C C . GLU A 1 122 ? -12.931 5.775 5.416 1.00 98.56 122 GLU A C 1
ATOM 960 O O . GLU A 1 122 ? -14.017 5.518 4.906 1.00 98.56 122 GLU A O 1
ATOM 965 N N . LEU A 1 123 ? -12.360 4.976 6.308 1.00 98.38 123 LEU A N 1
ATOM 966 C CA . LEU A 1 123 ? -12.951 3.753 6.825 1.00 98.38 123 LEU A CA 1
ATOM 967 C C . LEU A 1 123 ? -13.632 4.066 8.151 1.00 98.38 123 LEU A C 1
ATOM 969 O O . LEU A 1 123 ? -12.989 4.530 9.095 1.00 98.38 123 LEU A O 1
ATOM 973 N N . VAL A 1 124 ? -14.930 3.787 8.220 1.00 97.88 124 VAL A N 1
ATOM 974 C CA . VAL A 1 124 ? -15.760 4.043 9.397 1.00 97.88 124 VAL A CA 1
ATOM 975 C C . VAL A 1 124 ? -16.264 2.715 9.947 1.00 97.88 124 VAL A C 1
ATOM 977 O O . VAL A 1 124 ? -16.968 1.987 9.245 1.00 97.88 124 VAL A O 1
ATOM 980 N N . GLY A 1 125 ? -15.896 2.412 11.189 1.00 97.50 125 GLY A N 1
ATOM 981 C CA . GLY A 1 125 ? -16.388 1.255 11.927 1.00 97.50 125 GLY A CA 1
ATOM 982 C C . GLY A 1 125 ? -17.601 1.653 12.755 1.00 97.50 125 GLY A C 1
ATOM 983 O O . GLY A 1 125 ? -17.516 2.574 13.575 1.00 97.50 125 GLY A O 1
ATOM 984 N N . LYS A 1 126 ? -18.726 0.975 12.519 1.00 98.06 126 LYS A N 1
ATOM 985 C CA . LYS A 1 126 ? -20.009 1.249 13.171 1.00 98.06 126 LYS A CA 1
ATOM 986 C C . LYS A 1 126 ? -20.427 0.125 14.106 1.00 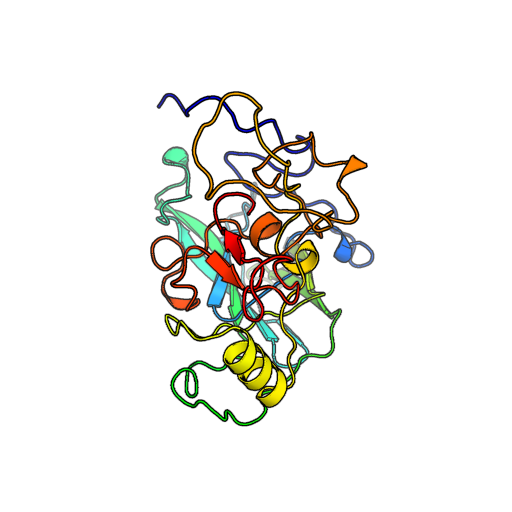98.06 126 LYS A C 1
ATOM 988 O O . LYS A 1 126 ? -20.214 -1.036 13.765 1.00 98.06 126 LYS A O 1
ATOM 993 N N . ASP A 1 127 ? -21.037 0.469 15.234 1.00 95.81 127 ASP A N 1
ATOM 994 C CA . ASP A 1 127 ? -21.662 -0.513 16.129 1.00 95.81 127 ASP A CA 1
ATOM 995 C C . ASP A 1 127 ? -22.964 -1.091 15.535 1.00 95.81 127 ASP A C 1
ATOM 997 O O . ASP A 1 127 ? -23.370 -0.766 14.413 1.00 95.81 127 ASP A O 1
ATOM 1001 N N . SER A 1 128 ? -23.633 -1.960 16.298 1.00 94.25 128 SER A N 1
ATOM 1002 C CA . SER A 1 128 ? -24.910 -2.572 15.914 1.00 94.25 128 SER A CA 1
ATOM 1003 C C . SER A 1 128 ? -26.060 -1.576 15.752 1.00 94.25 128 SER A C 1
ATOM 1005 O O . SER A 1 128 ? -27.009 -1.866 15.024 1.00 94.25 128 SER A O 1
ATOM 1007 N N . ASP A 1 129 ? -25.978 -0.418 16.409 1.00 95.38 129 ASP A N 1
ATOM 1008 C CA . ASP A 1 129 ? -26.979 0.650 16.337 1.00 95.38 129 ASP A CA 1
ATOM 1009 C C . ASP A 1 129 ? -26.706 1.608 15.161 1.00 95.38 129 ASP A C 1
ATOM 1011 O O . ASP A 1 129 ? -27.510 2.493 14.857 1.00 95.38 129 ASP A O 1
ATOM 1015 N N . GLY A 1 130 ? -25.588 1.410 14.452 1.00 95.12 130 GLY A N 1
ATOM 1016 C CA . GLY A 1 130 ? -25.165 2.212 13.311 1.00 95.12 130 GLY A CA 1
ATOM 1017 C C . GLY A 1 130 ? -24.407 3.487 13.687 1.00 95.12 130 GLY A C 1
ATOM 1018 O O . GLY A 1 130 ? -24.163 4.315 12.800 1.00 95.12 130 GLY A O 1
ATOM 1019 N N . ASN A 1 131 ? -24.015 3.652 14.955 1.00 96.62 131 ASN A N 1
ATOM 1020 C CA . ASN A 1 131 ? -23.210 4.785 15.401 1.00 96.62 131 ASN A CA 1
ATOM 1021 C C . ASN A 1 131 ? -21.763 4.622 14.939 1.00 96.62 131 ASN A C 1
ATOM 1023 O O . ASN A 1 131 ? -21.212 3.524 14.959 1.00 96.62 131 ASN A O 1
ATOM 1027 N N . GLU A 1 132 ? -21.123 5.722 14.548 1.00 96.12 132 GLU A N 1
ATOM 1028 C CA . GLU A 1 132 ? -19.702 5.724 14.195 1.00 96.12 132 GLU A CA 1
ATOM 1029 C C . GLU A 1 132 ? -18.849 5.665 15.466 1.00 96.12 132 GLU A C 1
ATOM 1031 O O . GLU A 1 132 ? -18.850 6.605 16.259 1.00 96.12 132 GLU A O 1
ATOM 1036 N N . VAL A 1 133 ? -18.111 4.570 15.656 1.00 95.12 133 VAL A N 1
ATOM 1037 C CA . VAL A 1 133 ? -17.299 4.342 16.865 1.00 95.12 133 VAL A CA 1
ATOM 1038 C C . VAL A 1 133 ? -15.814 4.561 16.586 1.00 95.12 133 VAL A C 1
ATOM 1040 O O . VAL A 1 133 ? -15.071 5.039 17.441 1.00 95.12 133 VAL A O 1
ATOM 1043 N N . VAL A 1 134 ? -15.367 4.235 15.371 1.00 94.81 134 VAL A N 1
ATOM 1044 C CA . VAL A 1 134 ? -13.972 4.392 14.959 1.00 94.81 134 VAL A CA 1
ATOM 1045 C C . VAL A 1 134 ? -13.880 4.900 13.528 1.00 94.81 134 VAL A C 1
ATOM 1047 O O . VAL A 1 134 ? -14.677 4.538 12.662 1.00 94.81 134 VAL A O 1
ATOM 1050 N N . ARG A 1 135 ? -12.875 5.737 13.278 1.00 95.50 135 ARG A N 1
ATOM 1051 C CA . ARG A 1 135 ? -12.541 6.266 11.959 1.00 95.50 135 ARG A CA 1
ATOM 1052 C C . ARG A 1 135 ? -11.052 6.115 11.711 1.00 95.50 135 ARG A C 1
ATOM 1054 O O . ARG A 1 135 ? -10.237 6.412 12.582 1.00 95.50 135 ARG A O 1
ATOM 1061 N N . TYR A 1 136 ? -10.705 5.691 10.508 1.00 98.06 136 TYR A N 1
ATOM 1062 C CA . TYR A 1 136 ? -9.335 5.681 10.026 1.00 98.06 136 TYR A CA 1
ATOM 1063 C C . TYR A 1 136 ? -9.318 6.060 8.555 1.00 98.06 136 TYR A C 1
ATOM 1065 O O . TYR A 1 136 ? -10.059 5.483 7.764 1.00 98.06 136 TYR A O 1
ATOM 1073 N N . GLY A 1 137 ? -8.456 6.994 8.172 1.00 98.44 137 GLY A N 1
ATOM 1074 C CA . GLY A 1 137 ? -8.341 7.386 6.778 1.00 98.44 137 GLY A CA 1
ATOM 1075 C C . GLY A 1 137 ? -6.915 7.633 6.329 1.00 98.44 137 GLY A C 1
ATOM 1076 O O . GLY A 1 137 ? -6.019 7.884 7.133 1.00 98.44 137 GLY A O 1
ATOM 1077 N N . PHE A 1 138 ? -6.718 7.522 5.023 1.00 98.81 138 PHE A N 1
ATOM 1078 C CA . PHE A 1 138 ? -5.429 7.627 4.348 1.00 98.81 138 PHE A CA 1
ATOM 1079 C C . PHE A 1 138 ? -5.617 8.198 2.939 1.00 98.81 138 PHE A C 1
ATOM 1081 O O . PHE A 1 138 ? -6.723 8.196 2.399 1.00 98.81 138 PHE A O 1
ATOM 1088 N N . GLU A 1 139 ? -4.546 8.698 2.326 1.00 98.75 139 GLU A N 1
ATOM 1089 C CA . GLU A 1 139 ? -4.575 9.240 0.963 1.00 98.75 139 GLU A CA 1
ATOM 1090 C C . GLU A 1 139 ? -3.608 8.481 0.057 1.00 98.75 139 GLU A C 1
ATOM 1092 O O . GLU A 1 139 ? -2.392 8.649 0.154 1.00 98.75 139 GLU A O 1
ATOM 1097 N N . LEU A 1 140 ? -4.139 7.702 -0.886 1.00 98.75 140 LEU A N 1
ATOM 1098 C CA . LEU A 1 140 ? -3.307 7.064 -1.903 1.00 98.75 140 LEU A CA 1
ATOM 1099 C C . LEU A 1 140 ? -2.878 8.090 -2.945 1.00 98.75 140 LEU A C 1
ATOM 1101 O O . LEU A 1 140 ? -3.713 8.731 -3.575 1.00 98.75 140 LEU A O 1
ATOM 1105 N N . ARG A 1 141 ? -1.569 8.190 -3.171 1.00 98.25 141 ARG A N 1
ATOM 1106 C CA . ARG A 1 141 ? -0.930 9.078 -4.153 1.00 98.25 141 ARG A CA 1
ATOM 1107 C C . ARG A 1 141 ? -0.342 8.321 -5.333 1.00 98.25 141 ARG A C 1
ATOM 1109 O O . ARG A 1 141 ? -0.214 8.880 -6.419 1.00 98.25 141 ARG A O 1
ATOM 1116 N N . GLN A 1 142 ? 0.033 7.060 -5.126 1.00 97.88 142 GLN A N 1
ATOM 1117 C CA . GLN A 1 142 ? 0.617 6.210 -6.160 1.00 97.88 142 GLN A CA 1
ATOM 1118 C C . GLN A 1 142 ? 0.039 4.794 -6.099 1.00 97.88 142 GLN A C 1
ATOM 1120 O O . GLN A 1 142 ? -0.078 4.202 -5.027 1.00 97.88 142 GLN A O 1
ATOM 1125 N N . TRP A 1 143 ? -0.293 4.244 -7.268 1.00 98.56 143 TRP A N 1
ATOM 1126 C CA . TRP A 1 143 ? -0.729 2.860 -7.430 1.00 98.56 143 TRP A CA 1
ATOM 1127 C C . TRP A 1 143 ? 0.273 2.100 -8.292 1.00 98.56 143 TRP A C 1
ATOM 1129 O O . TRP A 1 143 ? 0.585 2.529 -9.404 1.00 98.56 143 TRP A O 1
ATOM 1139 N N . PHE A 1 144 ? 0.765 0.977 -7.785 1.00 97.94 144 PHE A N 1
ATOM 1140 C CA . PHE A 1 144 ? 1.766 0.146 -8.435 1.00 97.94 144 PHE A CA 1
ATOM 1141 C C . PHE A 1 144 ? 1.126 -1.095 -9.045 1.00 97.94 144 PHE A C 1
ATOM 1143 O O . PHE A 1 144 ? 0.238 -1.727 -8.472 1.00 97.94 144 PHE A O 1
ATOM 1150 N N . VAL A 1 145 ? 1.636 -1.462 -10.215 1.00 97.31 145 VAL A N 1
ATOM 1151 C CA . VAL A 1 145 ? 1.345 -2.726 -10.888 1.00 97.31 145 VAL A CA 1
ATOM 1152 C C . VAL A 1 145 ? 2.662 -3.454 -11.110 1.00 97.31 145 VAL A C 1
ATOM 1154 O O . VAL A 1 145 ? 3.689 -2.829 -11.371 1.00 97.31 145 VAL A O 1
ATOM 1157 N N . ASN A 1 146 ? 2.644 -4.774 -10.971 1.00 94.62 146 ASN A N 1
ATOM 1158 C CA . ASN A 1 146 ? 3.814 -5.624 -11.162 1.00 94.62 146 ASN A CA 1
ATOM 1159 C C . ASN A 1 146 ? 3.570 -6.615 -12.302 1.00 94.62 146 ASN A C 1
ATOM 1161 O O . ASN A 1 146 ? 2.429 -6.800 -12.733 1.00 94.62 146 ASN A O 1
ATOM 1165 N N . ARG A 1 147 ? 4.655 -7.245 -12.765 1.00 94.19 147 ARG A N 1
ATOM 1166 C CA . ARG A 1 147 ? 4.654 -8.272 -13.811 1.00 94.19 147 ARG A CA 1
ATOM 1167 C C . ARG A 1 147 ? 4.884 -9.685 -13.251 1.00 94.19 147 ARG A C 1
ATOM 1169 O O . ARG A 1 147 ? 5.510 -10.512 -13.909 1.00 94.19 147 ARG A O 1
ATOM 1176 N N . GLY A 1 148 ? 4.448 -9.953 -12.021 1.00 92.69 148 GLY A N 1
ATOM 1177 C CA . GLY A 1 148 ? 4.662 -11.253 -11.392 1.00 92.69 148 GLY A CA 1
ATOM 1178 C C . GLY A 1 148 ? 6.148 -11.587 -11.221 1.00 92.69 148 GLY A C 1
ATOM 1179 O O . GLY A 1 148 ? 6.956 -10.762 -10.789 1.00 92.69 148 GLY A O 1
ATOM 1180 N N . ASP A 1 149 ? 6.514 -12.808 -11.605 1.00 90.19 149 ASP A N 1
ATOM 1181 C CA . ASP A 1 149 ? 7.884 -13.330 -11.616 1.00 90.19 149 ASP A CA 1
ATOM 1182 C C . ASP A 1 149 ? 8.640 -13.066 -12.932 1.00 90.19 149 ASP A C 1
ATOM 1184 O O . ASP A 1 149 ? 9.802 -13.464 -13.078 1.00 90.19 149 ASP A O 1
ATOM 1188 N N . ARG A 1 150 ? 8.017 -12.368 -13.895 1.00 91.94 150 ARG A N 1
ATOM 1189 C CA . ARG A 1 150 ? 8.603 -12.131 -15.216 1.00 91.94 150 ARG A CA 1
ATOM 1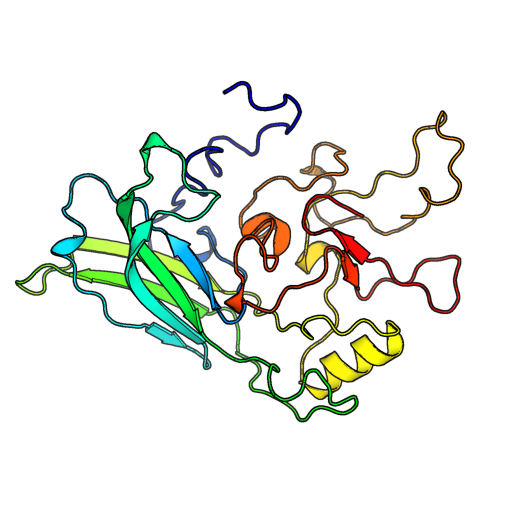190 C C . ARG A 1 150 ? 9.753 -11.137 -15.154 1.00 91.94 150 ARG A C 1
ATOM 1192 O O . ARG A 1 150 ? 9.573 -9.919 -15.068 1.00 91.94 150 ARG A O 1
ATOM 1199 N N . ARG A 1 151 ? 10.960 -11.688 -15.278 1.00 87.50 151 ARG A N 1
ATOM 1200 C CA . ARG A 1 151 ? 12.204 -10.947 -15.497 1.00 87.50 151 ARG A CA 1
ATOM 1201 C C . ARG A 1 151 ? 12.411 -10.728 -16.986 1.00 87.50 151 ARG A C 1
ATOM 1203 O O . ARG A 1 151 ? 12.208 -11.636 -17.785 1.00 87.50 151 ARG A O 1
ATOM 1210 N N . ASP A 1 152 ? 12.834 -9.527 -17.339 1.00 87.50 152 ASP A N 1
ATOM 1211 C CA . ASP A 1 152 ? 13.070 -9.129 -18.721 1.00 87.50 152 ASP A CA 1
ATOM 1212 C C . ASP A 1 152 ? 14.069 -7.965 -18.744 1.00 87.50 152 ASP A C 1
ATOM 1214 O O . ASP A 1 152 ? 14.418 -7.409 -17.697 1.00 87.50 152 ASP A O 1
ATOM 1218 N N . THR A 1 153 ? 14.523 -7.585 -19.935 1.00 85.81 153 THR A N 1
ATOM 1219 C CA . THR A 1 153 ? 15.341 -6.388 -20.125 1.00 85.81 153 THR A CA 1
ATOM 1220 C C . THR A 1 153 ? 14.566 -5.147 -19.693 1.00 85.81 153 THR A C 1
ATOM 1222 O O . THR A 1 153 ? 13.345 -5.059 -19.840 1.00 85.81 153 THR A O 1
ATOM 1225 N N . ALA A 1 154 ? 15.269 -4.135 -19.200 1.00 83.19 154 ALA A N 1
ATOM 1226 C CA . ALA A 1 154 ? 14.627 -2.894 -18.791 1.00 83.19 154 ALA A CA 1
ATOM 1227 C C . ALA A 1 154 ? 13.932 -2.152 -19.946 1.00 83.19 154 ALA A C 1
ATOM 1229 O O . ALA A 1 154 ? 12.920 -1.489 -19.721 1.00 83.19 154 ALA A O 1
ATOM 1230 N N . PHE A 1 155 ? 14.411 -2.311 -21.185 1.00 87.69 155 PHE A N 1
ATOM 1231 C CA . PHE A 1 155 ? 13.717 -1.817 -22.377 1.00 87.69 155 PHE A CA 1
ATOM 1232 C C . PHE A 1 155 ? 12.336 -2.473 -22.543 1.00 87.69 155 PHE A C 1
ATOM 1234 O O . PHE A 1 155 ? 11.326 -1.779 -22.700 1.00 87.69 155 PHE A O 1
ATOM 1241 N N . ASN A 1 156 ? 12.271 -3.803 -22.433 1.00 91.25 156 ASN A N 1
ATOM 1242 C CA . ASN A 1 156 ? 11.013 -4.540 -22.524 1.00 91.25 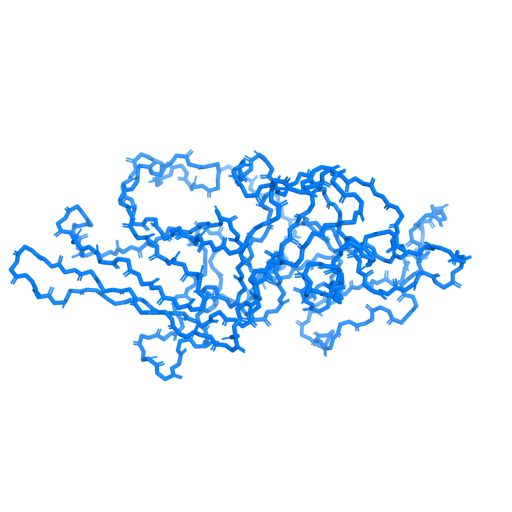156 ASN A CA 1
ATOM 1243 C C . ASN A 1 156 ? 10.087 -4.224 -21.345 1.00 91.25 156 ASN A C 1
ATOM 1245 O O . ASN A 1 156 ? 8.894 -4.026 -21.553 1.00 91.25 156 ASN A O 1
ATOM 1249 N N . GLN A 1 157 ? 10.620 -4.093 -20.125 1.00 91.12 157 GLN A N 1
ATOM 1250 C CA . GLN A 1 157 ? 9.814 -3.697 -18.963 1.00 91.12 157 GLN A CA 1
ATOM 1251 C C . GLN A 1 157 ? 9.268 -2.273 -19.099 1.00 91.12 157 GLN A C 1
ATOM 1253 O O . GLN A 1 157 ? 8.112 -2.024 -18.763 1.00 91.12 157 GLN A O 1
ATOM 1258 N N . THR A 1 158 ? 10.056 -1.350 -19.657 1.00 92.31 158 THR A N 1
ATOM 1259 C CA . THR A 1 158 ? 9.593 0.012 -19.952 1.00 92.31 158 THR A CA 1
ATOM 1260 C C . THR A 1 158 ? 8.442 -0.019 -20.949 1.00 92.31 158 THR A C 1
ATOM 1262 O O . THR A 1 158 ? 7.396 0.575 -20.695 1.00 92.31 158 THR A O 1
ATOM 1265 N N . THR A 1 159 ? 8.601 -0.772 -22.040 1.00 94.00 159 THR A N 1
ATOM 1266 C CA . THR A 1 159 ? 7.563 -0.948 -23.065 1.00 94.00 159 THR A CA 1
ATOM 1267 C C . THR A 1 159 ? 6.295 -1.569 -22.478 1.00 94.00 159 THR A C 1
ATOM 1269 O O . THR A 1 159 ? 5.191 -1.091 -22.748 1.00 94.00 159 THR A O 1
ATOM 1272 N N . TRP A 1 160 ? 6.441 -2.584 -21.625 1.00 96.19 160 TRP A N 1
ATOM 1273 C CA . TRP A 1 160 ? 5.330 -3.253 -20.953 1.00 96.19 160 TRP A CA 1
ATOM 1274 C C . TRP A 1 160 ? 4.562 -2.293 -20.031 1.00 96.19 160 TRP A C 1
ATOM 1276 O O . TRP A 1 160 ? 3.351 -2.133 -20.183 1.00 96.19 160 TRP A O 1
ATOM 1286 N N . CYS A 1 161 ? 5.264 -1.566 -19.152 1.00 96.19 161 CYS A N 1
ATOM 1287 C CA . CYS A 1 161 ? 4.661 -0.554 -18.277 1.00 96.19 161 CYS A CA 1
ATOM 1288 C C . CYS A 1 161 ? 3.940 0.541 -19.077 1.00 96.19 161 CYS A C 1
ATOM 1290 O O . CYS A 1 161 ? 2.799 0.880 -18.766 1.00 96.19 161 CYS A O 1
ATOM 1292 N N . SER A 1 162 ? 4.569 1.070 -20.132 1.00 96.81 162 SER A N 1
ATOM 1293 C CA . SER A 1 162 ? 3.965 2.108 -20.978 1.00 96.81 162 SER A CA 1
ATOM 1294 C C . SER A 1 162 ? 2.729 1.620 -21.730 1.00 96.81 162 SER A C 1
ATOM 1296 O O . SER A 1 162 ? 1.751 2.360 -21.822 1.00 96.81 162 SER A O 1
ATOM 1298 N N . SER A 1 163 ? 2.721 0.368 -22.189 1.00 97.62 163 SER A N 1
ATOM 1299 C CA . SER A 1 163 ? 1.566 -0.236 -22.869 1.00 97.62 163 SER A CA 1
ATOM 1300 C C . SER A 1 163 ? 0.349 -0.377 -21.942 1.00 97.62 163 SER A C 1
ATOM 1302 O O . SER A 1 163 ? -0.789 -0.200 -22.374 1.00 97.62 163 SER A O 1
ATOM 1304 N N . LEU A 1 164 ? 0.577 -0.581 -20.637 1.00 97.88 164 LEU A N 1
ATOM 1305 C CA . LEU A 1 164 ? -0.477 -0.564 -19.615 1.00 97.88 164 LEU A CA 1
ATOM 1306 C C . LEU A 1 164 ? -1.033 0.841 -19.321 1.00 97.88 164 LEU A C 1
ATOM 1308 O O . LEU A 1 164 ? -2.076 0.953 -18.676 1.00 97.88 164 LEU A O 1
ATOM 1312 N N . GLY A 1 165 ? -0.359 1.907 -19.769 1.00 97.44 165 GLY A N 1
ATOM 1313 C CA . GLY A 1 165 ? -0.630 3.293 -19.372 1.00 97.44 165 GLY A CA 1
ATOM 1314 C C . GLY A 1 165 ? 0.120 3.742 -18.110 1.00 97.44 165 GLY A C 1
ATOM 1315 O O . GLY A 1 165 ? -0.199 4.793 -17.558 1.00 97.44 165 GLY A O 1
ATOM 1316 N N . TYR A 1 166 ? 1.101 2.957 -17.660 1.00 97.44 166 TYR A N 1
ATOM 1317 C CA . TYR A 1 166 ? 1.962 3.232 -16.510 1.00 97.44 166 TYR A CA 1
ATOM 1318 C C . TYR A 1 166 ? 3.354 3.689 -16.974 1.00 97.44 166 TYR A C 1
ATOM 1320 O O . TYR A 1 166 ? 3.652 3.799 -18.164 1.00 97.44 166 TYR A O 1
ATOM 1328 N N . ARG A 1 167 ? 4.242 3.966 -16.021 1.00 95.12 167 ARG A N 1
ATOM 1329 C CA . ARG A 1 167 ? 5.660 4.240 -16.276 1.00 95.12 167 ARG A CA 1
ATOM 1330 C C . ARG A 1 167 ? 6.527 3.367 -15.383 1.00 95.12 167 ARG A C 1
ATOM 1332 O O . ARG A 1 167 ? 6.076 2.921 -14.331 1.00 95.12 167 ARG A O 1
ATOM 1339 N N . MET A 1 168 ? 7.787 3.202 -15.770 1.00 92.69 168 MET A N 1
ATOM 1340 C CA . MET A 1 168 ? 8.792 2.657 -14.861 1.00 92.69 168 MET A CA 1
ATOM 1341 C C . MET A 1 168 ? 8.895 3.523 -13.592 1.00 92.69 168 MET A C 1
ATOM 1343 O O . MET A 1 168 ? 8.805 4.759 -13.684 1.00 92.69 168 MET A O 1
ATOM 1347 N N . PRO A 1 169 ? 9.084 2.908 -12.411 1.00 92.50 169 PRO A N 1
ATOM 1348 C CA . PRO A 1 169 ? 9.279 3.649 -11.175 1.00 92.50 169 PRO A CA 1
ATOM 1349 C C . PRO A 1 169 ? 10.646 4.344 -11.165 1.00 92.50 169 PRO A C 1
ATOM 1351 O O . PRO A 1 169 ? 11.628 3.848 -11.717 1.00 92.50 169 PRO A O 1
ATOM 1354 N N . GLN A 1 170 ? 10.724 5.501 -10.519 1.00 87.75 170 GLN A N 1
ATOM 1355 C CA . GLN A 1 170 ? 11.988 6.132 -10.143 1.00 87.75 170 GLN A CA 1
ATOM 1356 C C . GLN A 1 170 ? 12.421 5.596 -8.772 1.00 87.75 170 GLN A C 1
ATOM 1358 O O . GLN A 1 170 ? 11.594 5.076 -8.027 1.00 87.75 170 GLN A O 1
ATOM 1363 N N . ILE A 1 171 ? 13.690 5.765 -8.385 1.00 81.75 171 ILE A N 1
ATOM 1364 C CA . ILE A 1 171 ? 14.171 5.304 -7.063 1.00 81.75 171 ILE A CA 1
ATOM 1365 C C . ILE A 1 171 ? 13.307 5.872 -5.933 1.00 81.75 171 ILE A C 1
ATOM 1367 O O . ILE A 1 171 ? 12.864 5.125 -5.067 1.00 81.75 171 ILE A O 1
ATOM 1371 N N . LYS A 1 172 ? 12.999 7.174 -5.992 1.00 83.94 172 LYS A N 1
ATOM 1372 C CA . LYS A 1 172 ? 12.175 7.865 -4.988 1.00 83.94 172 LYS A CA 1
ATOM 1373 C C . LYS A 1 172 ? 10.739 7.343 -4.881 1.00 83.94 172 LYS A C 1
ATOM 1375 O O . LYS A 1 172 ? 10.094 7.576 -3.870 1.00 83.94 172 LYS A O 1
ATOM 1380 N N . ASP A 1 173 ? 10.233 6.673 -5.919 1.00 92.12 173 ASP A N 1
ATOM 1381 C CA . ASP A 1 173 ? 8.907 6.053 -5.871 1.00 92.12 173 ASP A CA 1
ATOM 1382 C C . ASP A 1 173 ? 8.949 4.750 -5.052 1.00 92.12 173 ASP A C 1
ATOM 1384 O O . ASP A 1 173 ? 7.923 4.289 -4.564 1.00 92.12 173 ASP A O 1
ATOM 1388 N N . LEU A 1 174 ? 10.129 4.140 -4.890 1.00 89.62 174 LEU A N 1
ATOM 1389 C CA . LEU A 1 174 ? 10.297 2.829 -4.263 1.00 89.62 174 LEU A CA 1
ATOM 1390 C C . LEU A 1 174 ? 10.941 2.896 -2.880 1.00 89.62 174 LEU A C 1
ATOM 1392 O O . LEU A 1 174 ? 10.579 2.100 -2.018 1.00 89.62 174 LEU A O 1
ATOM 1396 N N . THR A 1 175 ? 11.898 3.799 -2.662 1.00 84.75 175 THR A N 1
ATOM 1397 C CA . THR A 1 175 ? 12.718 3.799 -1.447 1.00 84.75 175 THR A CA 1
ATOM 1398 C C . THR A 1 175 ? 13.264 5.179 -1.088 1.00 84.75 175 THR A C 1
ATOM 1400 O O . THR A 1 175 ? 13.530 6.014 -1.956 1.00 84.75 175 THR A O 1
ATOM 1403 N N . ASN A 1 176 ? 13.510 5.375 0.207 1.00 80.62 176 ASN A N 1
ATOM 1404 C CA . ASN A 1 176 ? 14.289 6.484 0.758 1.00 80.62 176 ASN A CA 1
ATOM 1405 C C . ASN A 1 176 ? 15.734 6.101 1.117 1.00 80.62 176 ASN A C 1
ATOM 1407 O O . ASN A 1 176 ? 16.445 6.916 1.706 1.00 80.62 176 ASN A O 1
ATOM 1411 N N . ALA A 1 177 ? 16.168 4.879 0.797 1.00 74.75 177 ALA A N 1
ATOM 1412 C CA . ALA A 1 177 ? 17.554 4.470 0.977 1.00 74.75 177 ALA A CA 1
ATOM 1413 C C . ALA A 1 177 ? 18.478 5.324 0.099 1.00 74.75 177 ALA A C 1
ATOM 1415 O O . ALA A 1 177 ? 18.131 5.681 -1.031 1.00 74.75 177 ALA A O 1
ATOM 1416 N N . VAL A 1 178 ? 19.667 5.629 0.613 1.00 68.31 178 VAL A N 1
ATOM 1417 C CA . VAL A 1 178 ? 20.712 6.284 -0.173 1.00 68.31 178 VAL A CA 1
ATOM 1418 C C . VAL A 1 178 ? 21.656 5.221 -0.675 1.00 68.31 178 VAL A C 1
ATOM 1420 O O . VAL A 1 178 ? 22.136 4.386 0.094 1.00 68.31 178 VAL A O 1
ATOM 1423 N N . CYS A 1 179 ? 21.953 5.280 -1.966 1.00 63.56 179 CYS A N 1
ATOM 1424 C CA . CYS A 1 179 ? 23.045 4.487 -2.470 1.00 63.56 179 CYS A CA 1
ATOM 1425 C C . CYS A 1 179 ? 24.376 5.145 -2.089 1.00 63.56 179 CYS A C 1
ATOM 1427 O O . CYS A 1 179 ? 24.644 6.294 -2.445 1.00 63.56 179 CYS A O 1
ATOM 1429 N N . VAL A 1 180 ? 25.186 4.422 -1.319 1.00 56.47 180 VAL A N 1
ATOM 1430 C CA . VAL A 1 180 ? 26.494 4.879 -0.846 1.00 56.47 180 VAL A CA 1
ATOM 1431 C C . VAL A 1 180 ? 27.560 4.249 -1.733 1.00 56.47 180 VAL A C 1
ATOM 1433 O O . VAL A 1 180 ? 27.716 3.028 -1.735 1.00 56.47 180 VAL A O 1
ATOM 1436 N N . ASP A 1 181 ? 28.300 5.074 -2.474 1.00 50.00 181 ASP A N 1
ATOM 1437 C CA . ASP A 1 181 ? 29.451 4.610 -3.247 1.00 50.00 181 ASP A CA 1
ATOM 1438 C C . ASP A 1 181 ? 30.524 4.043 -2.288 1.00 50.00 181 ASP A C 1
ATOM 1440 O O . ASP A 1 181 ? 31.052 4.762 -1.449 1.00 50.00 181 ASP A O 1
ATOM 1444 N N . HIS A 1 182 ? 30.791 2.739 -2.414 1.00 50.31 182 HIS A N 1
ATOM 1445 C CA . HIS A 1 182 ? 31.912 1.924 -1.910 1.00 50.31 182 HIS A CA 1
ATOM 1446 C C . HIS A 1 182 ? 32.601 2.246 -0.560 1.00 50.31 182 HIS A C 1
ATOM 1448 O O . HIS A 1 182 ? 33.182 3.303 -0.329 1.00 50.31 182 HIS A O 1
ATOM 1454 N N . ASN A 1 183 ? 32.733 1.199 0.266 1.00 43.94 183 ASN A N 1
ATOM 1455 C CA . ASN A 1 183 ? 33.771 1.087 1.296 1.00 43.94 183 ASN A CA 1
ATOM 1456 C C . ASN A 1 183 ? 35.148 0.899 0.609 1.00 43.94 183 ASN A C 1
ATOM 1458 O O . ASN A 1 183 ? 35.278 -0.021 -0.199 1.00 43.94 183 ASN A O 1
ATOM 1462 N N . PRO A 1 184 ? 36.195 1.686 0.917 1.00 43.72 184 PRO A N 1
ATOM 1463 C CA . PRO A 1 184 ? 37.524 1.532 0.307 1.00 43.72 184 PRO A CA 1
ATOM 1464 C C . PRO A 1 184 ? 38.229 0.187 0.595 1.00 43.72 184 PRO A C 1
ATOM 1466 O O . PRO A 1 184 ? 39.300 -0.052 0.045 1.00 43.72 184 PRO A O 1
ATOM 1469 N N . TYR A 1 185 ? 37.651 -0.695 1.421 1.00 44.94 185 TYR A N 1
ATOM 1470 C CA . TYR A 1 185 ? 38.228 -1.995 1.791 1.00 44.94 185 TYR A CA 1
ATOM 1471 C C . TYR A 1 185 ? 37.570 -3.230 1.153 1.00 44.94 185 TYR A C 1
ATOM 1473 O O . TYR A 1 185 ? 38.062 -4.337 1.369 1.00 44.94 185 TYR A O 1
ATOM 1481 N N . SER A 1 186 ? 36.481 -3.101 0.387 1.00 45.94 186 SER A N 1
ATOM 1482 C CA . SER A 1 186 ? 35.931 -4.248 -0.353 1.00 45.94 186 SER A CA 1
ATOM 1483 C C . SER A 1 186 ? 36.603 -4.375 -1.721 1.00 45.94 186 SER A C 1
ATOM 1485 O O . SER A 1 186 ? 36.752 -3.398 -2.442 1.00 45.94 186 SER A O 1
ATOM 1487 N N . SER A 1 187 ? 37.028 -5.581 -2.088 1.00 40.19 187 SER A N 1
ATOM 1488 C CA . SER A 1 187 ? 37.631 -5.902 -3.390 1.00 40.19 187 SER A CA 1
ATOM 1489 C C . SER A 1 187 ? 36.618 -6.457 -4.397 1.00 40.19 187 SER A C 1
ATOM 1491 O O . SER A 1 187 ? 37.015 -7.020 -5.413 1.00 40.19 187 SER A O 1
ATOM 1493 N N . ASP A 1 188 ? 35.318 -6.324 -4.119 1.00 44.09 188 ASP A N 1
ATOM 1494 C CA . ASP A 1 188 ? 34.253 -6.833 -4.979 1.00 44.09 188 ASP A CA 1
ATOM 1495 C C . ASP A 1 188 ? 33.839 -5.779 -6.029 1.00 44.09 188 ASP A C 1
ATOM 1497 O O . ASP A 1 188 ? 33.201 -4.781 -5.681 1.00 44.09 188 ASP A O 1
ATOM 1501 N N . PRO A 1 189 ? 34.176 -5.975 -7.318 1.00 40.66 189 PRO A N 1
ATOM 1502 C CA . PRO A 1 189 ? 33.892 -5.018 -8.385 1.00 40.66 189 PRO A CA 1
ATOM 1503 C C . PRO A 1 189 ? 32.397 -4.893 -8.726 1.00 40.66 189 PRO A C 1
ATOM 1505 O O . PRO A 1 189 ? 32.041 -4.004 -9.497 1.00 40.66 189 PRO A O 1
ATOM 1508 N N . SER A 1 190 ? 31.524 -5.739 -8.165 1.00 45.75 190 SER A N 1
ATOM 1509 C CA . SER A 1 190 ? 30.070 -5.668 -8.374 1.00 45.75 190 SER A CA 1
ATOM 1510 C C . SER A 1 190 ? 29.356 -4.624 -7.498 1.00 45.75 190 SER A C 1
ATOM 1512 O O . SER A 1 190 ? 28.191 -4.323 -7.740 1.00 45.75 190 SER A O 1
ATOM 1514 N N . HIS A 1 191 ? 30.048 -4.028 -6.515 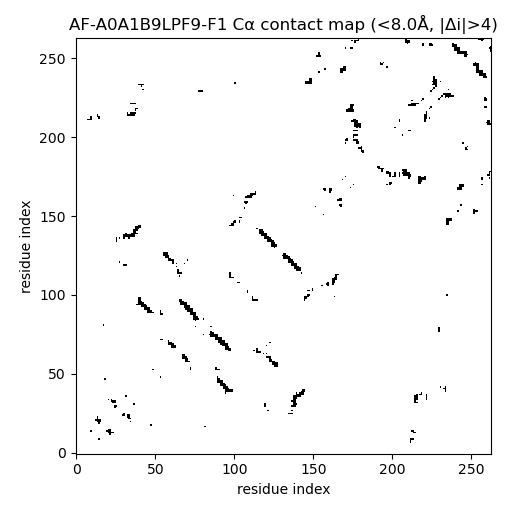1.00 45.44 191 HIS A N 1
ATOM 1515 C CA . HIS A 1 191 ? 29.429 -3.211 -5.458 1.00 45.44 191 HIS A CA 1
ATOM 1516 C C . HIS A 1 191 ? 29.616 -1.690 -5.588 1.00 45.44 191 HIS A C 1
ATOM 1518 O O . HIS A 1 191 ? 29.285 -0.936 -4.672 1.00 45.44 191 HIS A O 1
ATOM 1524 N N . SER A 1 192 ? 30.136 -1.192 -6.709 1.00 49.62 192 SER A N 1
ATOM 1525 C CA . SER A 1 192 ? 30.134 0.247 -7.000 1.00 49.62 192 SER A CA 1
ATOM 1526 C C . SER A 1 192 ? 29.414 0.482 -8.306 1.00 49.62 192 SER A C 1
ATOM 1528 O O . SER A 1 192 ? 29.818 -0.094 -9.309 1.00 49.62 192 SER A O 1
ATOM 1530 N N . LYS A 1 193 ? 28.408 1.366 -8.291 1.00 56.16 193 LYS A N 1
ATOM 1531 C CA . LYS A 1 193 ? 28.256 2.505 -9.221 1.00 56.16 193 LYS A CA 1
ATOM 1532 C C . LYS A 1 193 ? 26.841 3.064 -9.122 1.00 56.16 193 LYS A C 1
ATOM 1534 O O . LYS A 1 193 ? 26.016 2.892 -10.012 1.00 56.16 193 LYS A O 1
ATOM 1539 N N . CYS A 1 194 ? 26.599 3.819 -8.059 1.00 53.53 194 CYS A N 1
ATOM 1540 C CA . CYS A 1 194 ? 25.405 4.645 -7.923 1.00 53.53 194 CYS A CA 1
ATOM 1541 C C . CYS A 1 194 ? 25.703 6.117 -8.185 1.00 53.53 194 CYS A C 1
ATOM 1543 O O . CYS A 1 194 ? 25.047 7.007 -7.635 1.00 53.53 194 CYS A O 1
ATOM 1545 N N . LYS A 1 195 ? 26.682 6.393 -9.052 1.00 46.59 195 LYS A N 1
ATOM 1546 C CA . LYS A 1 195 ? 26.969 7.752 -9.500 1.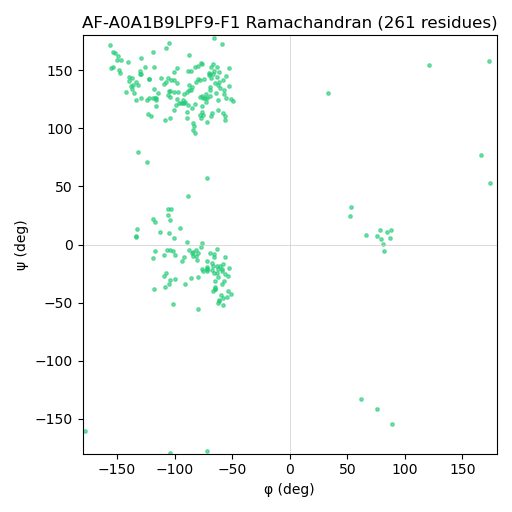00 46.59 195 LYS A CA 1
ATOM 1547 C C . LYS A 1 195 ? 25.682 8.336 -10.093 1.00 46.59 195 LYS A C 1
ATOM 1549 O O . LYS A 1 195 ? 25.243 7.910 -11.157 1.00 46.59 195 LYS A O 1
ATOM 1554 N N . ASN A 1 196 ? 25.101 9.309 -9.385 1.00 44.50 196 ASN A N 1
ATOM 1555 C CA . ASN A 1 196 ? 23.865 10.054 -9.689 1.00 44.50 196 ASN A CA 1
ATOM 1556 C C . ASN A 1 196 ? 22.525 9.448 -9.210 1.00 44.50 196 ASN A C 1
ATOM 1558 O O . ASN A 1 196 ? 21.478 10.032 -9.483 1.00 44.50 196 ASN A O 1
ATOM 1562 N N . ALA A 1 197 ? 22.519 8.349 -8.449 1.00 49.62 197 ALA A N 1
ATOM 1563 C CA . ALA A 1 197 ? 21.303 7.719 -7.907 1.00 49.62 197 ALA A CA 1
ATOM 1564 C C . ALA A 1 197 ? 20.876 8.301 -6.538 1.00 49.62 197 ALA A C 1
ATOM 1566 O O . ALA A 1 197 ? 20.526 7.574 -5.609 1.00 49.62 197 ALA A O 1
ATOM 1567 N N . VAL A 1 198 ? 20.946 9.626 -6.387 1.00 48.06 198 VAL A N 1
ATOM 1568 C CA . VAL A 1 198 ? 20.641 10.310 -5.121 1.00 48.06 198 VAL A CA 1
ATOM 1569 C C . VAL A 1 198 ? 19.127 10.505 -4.994 1.00 48.06 198 VAL A C 1
ATOM 1571 O O . VAL A 1 198 ? 18.502 11.149 -5.839 1.00 48.06 198 VAL A O 1
ATOM 1574 N N . THR A 1 199 ? 18.518 9.958 -3.939 1.00 47.78 199 THR A N 1
ATOM 1575 C CA . THR A 1 199 ? 17.131 10.279 -3.573 1.00 47.78 199 THR A CA 1
ATOM 1576 C C . THR A 1 199 ? 17.041 11.709 -3.038 1.00 47.78 199 THR A C 1
ATOM 1578 O O . THR A 1 199 ? 17.956 12.219 -2.393 1.00 47.78 199 THR A O 1
ATOM 1581 N N . ILE A 1 200 ? 15.913 12.369 -3.314 1.00 43.09 200 ILE A N 1
ATOM 1582 C CA . ILE A 1 200 ? 15.655 13.786 -2.991 1.00 43.09 200 ILE A CA 1
ATOM 1583 C C . ILE A 1 200 ? 15.759 14.059 -1.472 1.00 43.09 200 ILE A C 1
ATOM 1585 O O . ILE A 1 200 ? 16.110 15.165 -1.071 1.00 43.09 200 ILE A O 1
ATOM 1589 N N . ASP A 1 201 ? 15.583 13.027 -0.638 1.00 43.16 201 ASP A N 1
ATOM 1590 C CA . ASP A 1 201 ? 15.662 13.094 0.826 1.00 43.16 201 ASP A CA 1
ATOM 1591 C C . ASP A 1 201 ? 16.937 12.476 1.423 1.00 43.16 201 ASP A C 1
ATOM 1593 O O . ASP A 1 201 ? 16.962 12.109 2.601 1.00 43.16 201 ASP A O 1
ATOM 1597 N N . ALA A 1 202 ? 18.037 12.417 0.663 1.00 43.19 202 ALA A N 1
ATOM 1598 C CA . ALA A 1 202 ? 19.341 11.978 1.176 1.00 43.19 202 ALA A CA 1
ATOM 1599 C C . ALA A 1 202 ? 19.797 12.745 2.439 1.00 43.19 202 ALA A C 1
ATOM 1601 O O . ALA A 1 202 ? 20.616 12.255 3.213 1.00 43.19 202 ALA A O 1
ATOM 1602 N N . LYS A 1 203 ? 19.232 13.937 2.678 1.00 41.06 203 LYS A N 1
ATOM 1603 C CA . LYS A 1 203 ? 19.465 14.759 3.875 1.00 41.06 203 LYS A CA 1
ATOM 1604 C C . LYS A 1 203 ? 18.814 14.196 5.149 1.00 41.06 203 LYS A C 1
ATOM 1606 O O . LYS A 1 203 ? 19.225 14.562 6.245 1.00 41.06 203 LYS A O 1
ATOM 1611 N N . LEU A 1 204 ? 17.795 13.343 5.011 1.00 41.00 204 LEU A N 1
ATOM 1612 C CA . LEU A 1 204 ? 17.008 12.766 6.105 1.00 41.00 204 LEU A CA 1
ATOM 1613 C C . LEU A 1 204 ? 17.301 11.279 6.345 1.00 41.00 204 LEU A C 1
ATOM 1615 O O . LEU A 1 204 ? 17.076 10.798 7.456 1.00 41.00 204 LEU A O 1
ATOM 1619 N N . SER A 1 205 ? 17.785 10.549 5.341 1.00 46.00 205 SER A N 1
ATOM 1620 C CA . SER A 1 205 ? 18.315 9.197 5.520 1.00 46.00 205 SER A CA 1
ATOM 1621 C C . SER A 1 205 ? 19.720 9.288 6.111 1.00 46.00 205 SER A C 1
ATOM 1623 O O . SER A 1 205 ? 20.585 9.967 5.562 1.00 46.00 205 SER A O 1
ATOM 1625 N N . SER A 1 206 ? 19.976 8.596 7.214 1.00 44.16 206 SER A N 1
ATOM 1626 C CA . SER A 1 206 ? 21.259 8.610 7.926 1.00 44.16 206 SER A CA 1
ATOM 1627 C C . SER A 1 206 ? 22.372 7.854 7.175 1.00 44.16 206 SER A C 1
ATOM 1629 O O . SER A 1 206 ? 22.895 6.875 7.703 1.00 44.16 206 SER A O 1
ATOM 1631 N N . GLY A 1 207 ? 22.679 8.228 5.925 1.00 48.91 207 GLY A N 1
ATOM 1632 C CA . GLY A 1 207 ? 23.735 7.621 5.100 1.00 48.91 207 GLY A CA 1
ATOM 1633 C C . GLY A 1 207 ? 23.659 6.094 4.988 1.00 48.91 207 GLY A C 1
ATOM 1634 O O . GLY A 1 207 ? 24.687 5.445 4.816 1.00 48.91 207 GLY A O 1
ATOM 1635 N N . ASN A 1 208 ? 22.472 5.507 5.172 1.00 52.00 208 ASN A N 1
ATOM 1636 C CA . ASN A 1 208 ? 22.313 4.067 5.302 1.00 52.00 208 ASN A CA 1
ATOM 1637 C C . ASN A 1 208 ? 21.905 3.452 3.962 1.00 52.00 208 ASN A C 1
ATOM 1639 O O . ASN A 1 208 ? 21.039 3.977 3.260 1.00 52.00 208 ASN A O 1
ATOM 1643 N N . ARG A 1 209 ? 22.508 2.298 3.664 1.00 59.12 209 ARG A N 1
ATOM 1644 C CA . ARG A 1 209 ? 22.162 1.446 2.528 1.00 59.12 209 ARG A CA 1
ATOM 1645 C C . ARG A 1 209 ? 20.775 0.824 2.675 1.00 59.12 209 ARG A C 1
ATOM 1647 O O . ARG A 1 209 ? 20.238 0.370 1.685 1.00 59.12 209 ARG A O 1
ATOM 1654 N N . PHE A 1 210 ? 20.167 0.812 3.862 1.00 69.06 210 PHE A N 1
ATOM 1655 C CA . PHE A 1 210 ? 18.801 0.319 4.087 1.00 69.06 210 PHE A CA 1
ATOM 1656 C C . PHE A 1 210 ? 17.784 1.465 4.175 1.00 69.06 210 PHE A C 1
ATOM 1658 O O . PHE A 1 210 ? 18.114 2.555 4.650 1.00 69.06 210 PHE A O 1
ATOM 1665 N N . TYR A 1 211 ? 16.541 1.219 3.746 1.00 70.62 211 TYR A N 1
ATOM 1666 C CA . TYR A 1 211 ? 15.463 2.195 3.916 1.00 70.62 211 TYR A CA 1
ATOM 1667 C C . TYR A 1 211 ? 15.095 2.348 5.394 1.00 70.62 211 TYR A C 1
ATOM 1669 O O . TYR A 1 211 ? 15.216 1.421 6.194 1.00 70.62 211 TYR A O 1
ATOM 1677 N N . GLN A 1 212 ? 14.588 3.525 5.747 1.00 80.31 212 GLN A N 1
ATOM 1678 C CA . GLN A 1 212 ? 13.961 3.769 7.045 1.00 80.31 212 GLN A CA 1
ATOM 1679 C C . GLN A 1 212 ? 12.453 3.803 6.858 1.00 80.31 212 GLN A C 1
ATOM 1681 O O . GLN A 1 212 ? 11.992 4.532 5.984 1.00 80.31 212 GLN A O 1
ATOM 1686 N N . ARG A 1 213 ? 11.687 3.091 7.695 1.00 86.38 213 ARG A N 1
ATOM 1687 C CA . ARG A 1 213 ? 10.214 3.096 7.658 1.00 86.38 213 ARG A CA 1
ATOM 1688 C C . ARG A 1 213 ? 9.691 4.519 7.830 1.00 86.38 213 ARG A C 1
ATOM 1690 O O . ARG A 1 213 ? 9.895 5.115 8.889 1.00 86.38 213 ARG A O 1
ATOM 1697 N N . ARG A 1 214 ? 9.073 5.062 6.782 1.00 90.25 214 ARG A N 1
ATOM 1698 C CA . ARG A 1 214 ? 8.522 6.422 6.724 1.00 90.25 214 ARG A CA 1
ATOM 1699 C C . ARG A 1 214 ? 7.290 6.448 5.829 1.00 90.25 214 ARG A C 1
ATOM 1701 O O . ARG A 1 214 ? 7.219 5.715 4.851 1.00 90.25 214 ARG A O 1
ATOM 1708 N N . ILE A 1 215 ? 6.348 7.317 6.156 1.00 92.69 215 ILE A N 1
ATOM 1709 C CA . ILE A 1 215 ? 5.143 7.532 5.356 1.00 92.69 215 ILE A CA 1
ATOM 1710 C C . ILE A 1 215 ? 5.475 8.543 4.252 1.00 92.69 215 ILE A C 1
ATOM 1712 O O . ILE A 1 215 ? 6.151 9.537 4.512 1.00 92.69 215 ILE A O 1
ATOM 1716 N N . GLY A 1 216 ? 5.041 8.285 3.018 1.00 92.75 216 GLY A N 1
ATOM 1717 C CA . GLY A 1 216 ? 5.252 9.172 1.872 1.00 92.75 216 GLY A CA 1
ATOM 1718 C C . GLY A 1 216 ? 6.649 9.115 1.253 1.00 92.75 216 GLY A C 1
ATOM 1719 O O . GLY A 1 216 ? 6.991 9.994 0.467 1.00 92.75 216 GLY A O 1
ATOM 1720 N N . ALA A 1 217 ? 7.463 8.117 1.605 1.00 89.50 217 ALA A N 1
ATOM 1721 C CA . ALA A 1 217 ? 8.888 8.065 1.259 1.00 89.50 217 ALA A CA 1
ATOM 1722 C C . ALA A 1 217 ? 9.271 6.881 0.346 1.00 89.50 217 ALA A C 1
ATOM 1724 O O . ALA A 1 217 ? 10.437 6.495 0.283 1.00 89.50 217 ALA A O 1
ATOM 1725 N N . GLY A 1 218 ? 8.287 6.300 -0.344 1.00 91.56 218 GLY A N 1
ATOM 1726 C CA . GLY A 1 218 ? 8.473 5.225 -1.316 1.00 91.56 218 GLY A CA 1
ATOM 1727 C C . GLY A 1 218 ? 7.714 3.947 -0.960 1.00 91.56 218 GLY A C 1
ATOM 1728 O O . GLY A 1 218 ? 7.435 3.659 0.204 1.00 91.56 218 GLY A O 1
ATOM 1729 N N . PHE A 1 219 ? 7.397 3.163 -1.986 1.00 94.62 219 PHE A N 1
ATOM 1730 C CA . PHE A 1 219 ? 6.567 1.966 -1.882 1.00 94.62 219 PHE A CA 1
ATOM 1731 C C . PHE A 1 219 ? 7.123 0.918 -0.908 1.00 94.62 219 PHE A C 1
ATOM 1733 O O . PHE A 1 219 ? 6.428 0.508 0.018 1.00 94.62 219 PHE A O 1
ATOM 1740 N N . PHE A 1 220 ? 8.391 0.522 -1.039 1.00 90.50 220 PHE A N 1
ATOM 1741 C CA . PHE A 1 220 ? 9.004 -0.446 -0.119 1.00 90.50 220 PHE A CA 1
ATOM 1742 C C . PHE A 1 220 ? 9.343 0.172 1.235 1.00 90.50 220 PHE A C 1
ATOM 1744 O O . PHE A 1 220 ? 9.396 -0.531 2.238 1.00 90.50 220 PHE A O 1
ATOM 1751 N N . THR A 1 221 ? 9.513 1.489 1.302 1.00 89.56 221 THR A N 1
ATOM 1752 C CA . THR A 1 221 ? 9.671 2.185 2.578 1.00 89.56 221 THR A CA 1
ATOM 1753 C C . THR A 1 221 ? 8.404 2.083 3.441 1.00 89.56 221 THR A C 1
ATOM 1755 O O . THR A 1 221 ? 8.497 1.872 4.657 1.00 89.56 221 THR A O 1
ATOM 1758 N N . GLU A 1 222 ? 7.228 2.163 2.818 1.00 94.06 222 GLU A N 1
ATOM 1759 C CA . GLU A 1 222 ? 5.937 1.981 3.483 1.00 94.06 222 GLU A CA 1
ATOM 1760 C C . GLU A 1 222 ? 5.600 0.502 3.699 1.00 94.06 222 GLU A C 1
ATOM 1762 O O . GLU A 1 222 ? 5.405 0.062 4.826 1.00 94.06 222 GLU A O 1
ATOM 1767 N N . TRP A 1 223 ? 5.597 -0.312 2.651 1.00 93.75 223 TRP A N 1
ATOM 1768 C CA . TRP A 1 223 ? 5.095 -1.685 2.743 1.00 93.75 223 TRP A CA 1
ATOM 1769 C C . TRP A 1 223 ? 6.145 -2.686 3.228 1.00 93.75 223 TRP A C 1
ATOM 1771 O O . TRP A 1 223 ? 5.845 -3.618 3.970 1.00 93.75 223 TRP A O 1
ATOM 1781 N N . GLY A 1 224 ? 7.420 -2.427 2.952 1.00 89.31 224 GLY A N 1
ATOM 1782 C CA . GLY A 1 224 ? 8.527 -3.305 3.319 1.00 89.31 224 GLY A CA 1
ATOM 1783 C C . GLY A 1 224 ? 8.595 -4.523 2.418 1.00 89.31 224 GLY A C 1
ATOM 1784 O O . GLY A 1 224 ? 8.360 -4.425 1.214 1.00 89.31 224 GLY A O 1
ATOM 1785 N N . MET A 1 225 ? 8.925 -5.672 3.008 1.00 86.94 225 MET A N 1
ATOM 1786 C CA . MET A 1 225 ? 8.918 -6.941 2.292 1.00 86.94 225 MET A CA 1
ATOM 1787 C C . MET A 1 225 ? 7.483 -7.430 2.077 1.00 86.94 225 MET A C 1
ATOM 1789 O O . MET A 1 225 ? 6.802 -7.805 3.024 1.00 86.94 225 MET A O 1
ATOM 1793 N N . ILE A 1 226 ? 7.044 -7.420 0.821 1.00 89.62 226 ILE A N 1
ATOM 1794 C CA . ILE A 1 226 ? 5.722 -7.861 0.348 1.00 89.62 226 ILE A CA 1
ATOM 1795 C C . ILE A 1 226 ? 5.825 -9.027 -0.638 1.00 89.62 226 ILE A C 1
ATOM 1797 O O . ILE A 1 226 ? 4.942 -9.221 -1.471 1.00 89.62 226 ILE A O 1
ATOM 1801 N N . ASP A 1 227 ? 6.936 -9.761 -0.604 1.00 85.00 227 ASP A N 1
ATOM 1802 C CA . ASP A 1 227 ? 7.133 -10.900 -1.489 1.00 85.00 227 ASP A CA 1
ATOM 1803 C C . ASP A 1 227 ? 6.141 -12.040 -1.184 1.00 85.00 227 ASP A C 1
ATOM 1805 O O . ASP A 1 227 ? 5.362 -11.989 -0.228 1.00 85.00 227 ASP A O 1
ATOM 1809 N N . THR A 1 228 ? 6.195 -13.114 -1.971 1.00 84.62 228 THR A N 1
ATOM 1810 C CA . THR A 1 228 ? 5.312 -14.279 -1.786 1.00 84.62 228 THR A CA 1
ATOM 1811 C C . THR A 1 228 ? 5.391 -14.948 -0.408 1.00 84.62 228 THR A C 1
ATOM 1813 O O . THR A 1 228 ? 4.497 -15.711 -0.051 1.00 84.62 228 THR A O 1
ATOM 1816 N N . PHE A 1 229 ? 6.438 -14.689 0.380 1.00 84.62 229 PHE A N 1
ATOM 1817 C CA . PHE A 1 229 ? 6.558 -15.195 1.742 1.00 84.62 229 PHE A CA 1
ATOM 1818 C C . PHE A 1 229 ? 5.726 -14.373 2.739 1.00 84.62 229 PHE A C 1
ATOM 1820 O O . PHE A 1 229 ? 5.295 -14.924 3.758 1.00 84.62 229 PHE A O 1
ATOM 1827 N N . PHE A 1 230 ? 5.490 -13.090 2.455 1.00 86.81 230 PHE A N 1
ATOM 1828 C CA . PHE A 1 230 ? 4.697 -12.187 3.290 1.00 86.81 230 PHE A CA 1
ATOM 1829 C C . PHE A 1 230 ? 3.282 -11.985 2.731 1.00 86.81 230 PHE A C 1
ATOM 1831 O O . PHE A 1 230 ? 2.308 -12.195 3.445 1.00 86.81 230 PHE A O 1
ATOM 1838 N N . ILE A 1 231 ? 3.134 -11.643 1.449 1.00 90.69 231 ILE A N 1
ATOM 1839 C CA . ILE A 1 231 ? 1.829 -11.374 0.825 1.00 90.69 231 ILE A CA 1
ATOM 1840 C C . ILE A 1 231 ? 1.725 -12.142 -0.509 1.00 90.69 231 ILE A C 1
ATOM 1842 O O . ILE A 1 231 ? 1.903 -11.554 -1.578 1.00 90.69 231 ILE A O 1
ATOM 1846 N N . PRO A 1 232 ? 1.420 -13.459 -0.475 1.00 89.31 232 PRO A N 1
ATOM 1847 C CA . PRO A 1 232 ? 1.392 -14.328 -1.660 1.00 89.31 232 PRO A CA 1
ATOM 1848 C C . PRO A 1 232 ? 0.552 -13.782 -2.819 1.00 89.31 232 PRO A C 1
ATOM 1850 O O . PRO A 1 232 ? 0.978 -13.801 -3.974 1.00 89.31 232 PRO A O 1
ATOM 1853 N N . ASP A 1 233 ? -0.619 -13.234 -2.499 1.00 92.38 233 ASP A N 1
ATOM 1854 C CA . ASP A 1 233 ? -1.613 -12.837 -3.496 1.00 92.38 233 ASP A CA 1
ATOM 1855 C C . ASP A 1 233 ? -1.338 -11.467 -4.140 1.00 92.38 233 ASP A C 1
ATOM 1857 O O . ASP A 1 233 ? -2.068 -11.061 -5.047 1.00 92.38 233 ASP A O 1
ATOM 1861 N N . ALA A 1 234 ? -0.308 -10.732 -3.696 1.00 93.19 234 ALA A N 1
ATOM 1862 C CA . ALA A 1 234 ? 0.038 -9.419 -4.254 1.00 93.19 234 ALA A CA 1
ATOM 1863 C C . ALA A 1 234 ? 0.847 -9.504 -5.563 1.00 93.19 234 ALA A C 1
ATOM 1865 O O . ALA A 1 234 ? 0.996 -8.507 -6.274 1.00 93.19 234 ALA A O 1
ATOM 1866 N N . GLY A 1 235 ? 1.372 -10.685 -5.908 1.00 91.75 235 GLY A N 1
ATOM 1867 C CA . GLY A 1 235 ? 2.097 -10.917 -7.164 1.00 91.75 235 GLY A CA 1
ATOM 1868 C C . GLY A 1 235 ? 3.524 -10.358 -7.201 1.00 91.75 235 GLY A C 1
ATOM 1869 O O . GLY A 1 235 ? 4.172 -10.393 -8.241 1.00 91.75 235 GLY A O 1
ATOM 1870 N N . PHE A 1 236 ? 4.054 -9.860 -6.084 1.00 91.44 236 PHE A N 1
ATOM 1871 C CA . PHE A 1 236 ? 5.451 -9.438 -5.989 1.00 91.44 236 PHE A CA 1
ATOM 1872 C C . PHE A 1 236 ? 6.330 -10.661 -5.686 1.00 91.44 236 PHE A C 1
ATOM 1874 O O . PHE A 1 236 ? 6.334 -11.175 -4.574 1.00 91.44 236 PHE A O 1
ATOM 1881 N N . VAL A 1 237 ? 7.053 -11.172 -6.687 1.00 87.56 237 VAL A N 1
ATOM 1882 C CA . VAL A 1 237 ? 7.875 -12.396 -6.538 1.00 87.56 237 VAL A CA 1
ATOM 1883 C C . VAL A 1 237 ? 9.370 -12.086 -6.428 1.00 87.56 237 VAL A C 1
ATOM 1885 O O . VAL A 1 237 ? 10.126 -12.819 -5.794 1.00 87.56 237 VAL A O 1
ATOM 1888 N N . GLY A 1 238 ? 9.822 -11.000 -7.055 1.00 76.56 238 GLY A N 1
ATOM 1889 C CA . GLY A 1 238 ? 11.231 -10.618 -7.077 1.00 76.56 238 GLY A CA 1
ATOM 1890 C C . GLY A 1 238 ? 11.712 -9.989 -5.767 1.00 76.56 238 GLY A C 1
ATOM 1891 O O . GLY A 1 238 ? 10.945 -9.360 -5.040 1.00 76.56 238 GLY A O 1
ATOM 1892 N N . SER A 1 239 ? 13.019 -10.085 -5.519 1.00 75.88 239 SER A N 1
ATOM 1893 C CA . SER A 1 239 ? 13.708 -9.370 -4.436 1.00 75.88 239 SER A CA 1
ATOM 1894 C C . SER A 1 239 ? 14.283 -8.015 -4.871 1.00 75.88 239 SER A C 1
ATOM 1896 O O . SER A 1 239 ? 14.707 -7.246 -4.007 1.00 75.88 239 SER A O 1
ATOM 1898 N N . ALA A 1 240 ? 14.298 -7.721 -6.179 1.00 80.69 240 ALA A N 1
ATOM 1899 C CA . ALA A 1 240 ? 14.820 -6.498 -6.792 1.00 80.69 240 ALA A CA 1
ATOM 1900 C C . ALA A 1 240 ? 13.909 -6.017 -7.933 1.00 80.69 240 ALA A C 1
ATOM 1902 O O . ALA A 1 240 ? 13.416 -6.833 -8.716 1.00 80.69 240 ALA A O 1
ATOM 1903 N N . TYR A 1 241 ? 13.716 -4.700 -8.046 1.00 86.00 241 TYR A N 1
ATOM 1904 C CA . TYR A 1 241 ? 12.783 -4.079 -8.992 1.00 86.00 241 TYR A CA 1
ATOM 1905 C C . TYR A 1 241 ? 13.462 -2.981 -9.798 1.00 86.00 241 TYR A C 1
ATOM 1907 O O . TYR A 1 241 ? 14.037 -2.055 -9.231 1.00 86.00 241 TYR A O 1
ATOM 1915 N N . LEU A 1 242 ? 13.379 -3.084 -11.125 1.00 87.31 242 LEU A N 1
ATOM 1916 C CA . LEU A 1 242 ? 14.005 -2.141 -12.049 1.00 87.31 242 LEU A CA 1
ATOM 1917 C C . L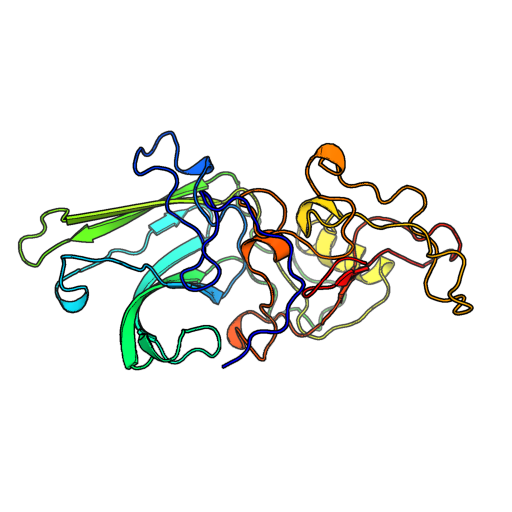EU A 1 242 ? 13.398 -0.742 -11.922 1.00 87.31 242 LEU A C 1
ATOM 1919 O O . LEU A 1 242 ? 12.180 -0.578 -11.849 1.00 87.31 242 LEU A O 1
ATOM 1923 N N . THR A 1 243 ? 14.265 0.262 -11.965 1.00 84.31 243 THR A N 1
ATOM 1924 C CA . THR A 1 243 ? 13.891 1.675 -12.028 1.00 84.31 243 THR A CA 1
ATOM 1925 C C . THR A 1 243 ? 14.106 2.233 -13.429 1.00 84.31 243 THR A C 1
ATOM 1927 O O . THR A 1 243 ? 14.678 1.581 -14.298 1.00 84.31 243 THR A O 1
ATOM 1930 N N . SER A 1 244 ? 13.672 3.469 -13.656 1.00 81.81 244 SER A N 1
ATOM 1931 C CA . SER A 1 244 ? 13.921 4.194 -14.900 1.00 81.81 244 SER A CA 1
ATOM 1932 C C . SER A 1 244 ? 15.353 4.740 -15.039 1.00 81.81 244 SER A C 1
ATOM 1934 O O . SER A 1 244 ? 15.614 5.453 -16.005 1.00 81.81 244 SER A O 1
ATOM 1936 N N . ILE A 1 245 ? 16.255 4.509 -14.072 1.00 69.31 245 ILE A N 1
ATOM 1937 C CA . ILE A 1 245 ? 17.610 5.085 -14.077 1.00 69.31 245 ILE A CA 1
ATOM 1938 C C . ILE A 1 245 ? 18.593 4.120 -14.756 1.00 69.31 245 ILE A C 1
ATOM 1940 O O . ILE A 1 245 ? 18.751 2.998 -14.271 1.00 69.31 245 ILE A O 1
ATOM 1944 N N . PRO A 1 246 ? 19.279 4.542 -15.835 1.00 61.47 246 PRO A N 1
ATOM 1945 C CA . PRO A 1 246 ? 20.327 3.746 -16.467 1.00 61.47 246 PRO A CA 1
ATOM 1946 C C . PRO A 1 246 ? 21.566 3.610 -15.570 1.00 61.47 246 PRO A C 1
ATOM 1948 O O . PRO A 1 246 ? 21.977 4.573 -14.920 1.00 61.47 246 PRO A O 1
ATOM 1951 N N . CYS A 1 247 ? 22.212 2.447 -15.591 1.00 57.38 247 CYS A N 1
ATOM 1952 C CA . CYS A 1 247 ? 23.545 2.246 -15.029 1.00 57.38 247 CYS A CA 1
ATOM 1953 C C . CYS A 1 247 ? 24.586 2.845 -15.983 1.00 57.38 247 CYS A C 1
ATOM 1955 O O . CYS A 1 247 ? 24.615 2.520 -17.167 1.00 57.38 247 CYS A O 1
ATOM 1957 N N . SER A 1 248 ? 25.471 3.703 -15.472 1.00 52.78 248 SER A N 1
ATOM 1958 C CA . SER A 1 248 ? 26.374 4.528 -16.290 1.00 52.78 248 SER A CA 1
ATOM 1959 C C . SER A 1 248 ? 27.427 3.762 -17.106 1.00 52.78 248 SER A C 1
ATOM 1961 O O . SER A 1 248 ? 28.128 4.384 -17.899 1.00 52.78 248 SER A O 1
ATOM 1963 N N . GLU A 1 249 ? 27.580 2.450 -16.915 1.00 49.62 249 GLU A N 1
ATOM 1964 C CA . GLU A 1 249 ? 28.634 1.654 -17.564 1.00 49.62 249 GLU A CA 1
ATOM 1965 C C . GLU A 1 249 ? 28.142 0.523 -18.472 1.00 49.62 249 GLU A C 1
ATOM 1967 O O . GLU A 1 249 ? 28.921 0.012 -19.274 1.00 49.62 249 GLU A O 1
ATOM 1972 N N . GLU A 1 250 ? 26.856 0.178 -18.438 1.00 49.34 250 GLU A N 1
ATOM 1973 C CA . GLU A 1 250 ? 26.290 -0.807 -19.356 1.00 49.34 250 GLU A CA 1
ATOM 1974 C C . GLU A 1 250 ? 25.255 -0.134 -20.243 1.00 49.34 250 GLU A C 1
ATOM 1976 O O . GLU A 1 250 ? 24.274 0.423 -19.757 1.00 49.34 250 GLU A O 1
ATOM 1981 N N . LYS A 1 251 ? 25.430 -0.244 -21.566 1.00 42.78 251 LYS A N 1
ATOM 1982 C CA . LYS A 1 251 ? 24.518 0.346 -22.562 1.00 42.78 251 LYS A CA 1
ATOM 1983 C C . LYS A 1 251 ? 23.050 -0.106 -22.415 1.00 42.78 251 LYS A C 1
ATOM 1985 O O . LYS A 1 251 ? 22.194 0.517 -23.029 1.00 42.78 251 LYS A O 1
ATOM 1990 N N . ASN A 1 252 ? 22.772 -1.123 -21.586 1.00 49.28 252 ASN A N 1
ATOM 1991 C CA . ASN A 1 252 ? 21.444 -1.673 -21.288 1.00 49.28 252 ASN A CA 1
ATOM 1992 C C . ASN A 1 252 ? 21.161 -1.894 -19.780 1.00 49.28 252 ASN A C 1
ATOM 1994 O O . ASN A 1 252 ? 20.134 -2.489 -19.446 1.00 49.28 252 ASN A O 1
ATOM 1998 N N . GLY A 1 253 ? 22.050 -1.472 -18.872 1.00 52.56 253 GLY A N 1
ATOM 1999 C CA . GLY A 1 253 ? 21.878 -1.690 -17.431 1.00 52.56 253 GLY A CA 1
ATOM 2000 C C . GLY A 1 253 ? 20.944 -0.646 -16.821 1.00 52.56 253 GLY A C 1
ATOM 2001 O O . GLY A 1 253 ? 21.017 0.524 -17.185 1.00 52.56 253 GLY A O 1
ATOM 2002 N N . PHE A 1 254 ? 20.067 -1.043 -15.900 1.00 57.09 254 PHE A N 1
ATOM 2003 C CA . PHE A 1 254 ? 19.221 -0.129 -15.126 1.00 57.09 254 PHE A CA 1
ATOM 2004 C C . PHE A 1 254 ? 19.339 -0.456 -13.645 1.00 57.09 254 PHE A C 1
ATOM 2006 O O . PHE A 1 254 ? 19.482 -1.622 -13.273 1.00 57.09 254 PHE A O 1
ATOM 2013 N N . LEU A 1 255 ? 19.247 0.571 -12.804 1.00 64.94 255 LEU A N 1
ATOM 2014 C CA . LEU A 1 255 ? 19.340 0.403 -11.364 1.00 64.94 255 LEU A CA 1
ATOM 2015 C C . LEU A 1 255 ? 18.101 -0.330 -10.845 1.00 64.94 255 LEU A C 1
ATOM 2017 O O . LEU A 1 255 ? 16.972 0.046 -11.180 1.00 64.94 255 LEU A O 1
ATOM 2021 N N . ALA A 1 256 ? 18.310 -1.340 -10.005 1.00 66.44 256 ALA A N 1
ATOM 2022 C CA . ALA A 1 256 ? 17.243 -2.060 -9.330 1.00 66.44 256 ALA A CA 1
ATOM 2023 C C . ALA A 1 256 ? 17.210 -1.700 -7.841 1.00 66.44 256 ALA A C 1
ATOM 2025 O O . ALA A 1 256 ? 18.254 -1.581 -7.212 1.00 66.44 256 ALA A O 1
ATOM 2026 N N . VAL A 1 257 ? 16.013 -1.544 -7.277 1.00 69.19 257 VAL A N 1
ATOM 2027 C CA . VAL A 1 257 ? 15.805 -1.356 -5.836 1.00 69.19 257 VAL A CA 1
ATOM 2028 C C . VAL A 1 257 ? 15.442 -2.691 -5.209 1.00 69.19 257 VAL A C 1
ATOM 2030 O O . VAL A 1 257 ? 14.486 -3.342 -5.639 1.00 69.19 257 VAL A O 1
ATOM 2033 N N . HIS A 1 258 ? 16.193 -3.085 -4.186 1.00 74.00 258 HIS A N 1
ATOM 2034 C CA . HIS A 1 258 ? 15.892 -4.265 -3.394 1.00 74.00 258 HIS A CA 1
ATOM 2035 C C . HIS A 1 258 ? 14.763 -3.992 -2.385 1.00 74.00 258 HIS A C 1
ATOM 2037 O O . HIS A 1 258 ? 14.655 -2.925 -1.785 1.00 74.00 258 HIS A O 1
ATOM 2043 N N . MET A 1 259 ? 13.893 -4.983 -2.189 1.00 69.06 259 MET A N 1
ATOM 2044 C CA . MET A 1 259 ? 12.721 -4.868 -1.308 1.00 69.06 259 MET A CA 1
ATOM 2045 C C . MET A 1 259 ? 13.098 -4.856 0.191 1.00 69.06 259 MET A C 1
ATOM 2047 O O . MET A 1 259 ? 12.344 -4.360 1.026 1.00 69.06 259 MET A O 1
ATOM 2051 N N . GLY A 1 260 ? 14.270 -5.401 0.543 1.00 56.44 260 GLY A N 1
ATOM 2052 C CA . GLY A 1 260 ? 14.774 -5.523 1.920 1.00 56.44 260 GLY A CA 1
ATOM 2053 C C . GLY A 1 260 ? 15.820 -4.491 2.350 1.00 56.44 260 GLY A C 1
ATOM 2054 O O . GLY A 1 260 ? 16.226 -4.475 3.507 1.00 56.44 260 GLY A O 1
ATOM 2055 N N . GLY A 1 261 ? 16.276 -3.646 1.432 1.00 51.34 261 GLY A N 1
ATOM 2056 C CA . GLY A 1 261 ? 17.399 -2.728 1.607 1.00 51.34 261 GLY A CA 1
ATOM 2057 C C . GLY A 1 261 ? 17.706 -2.058 0.276 1.00 51.34 261 GLY A C 1
ATOM 2058 O O . GLY A 1 261 ? 17.282 -2.559 -0.751 1.00 51.34 261 GLY A O 1
ATOM 2059 N N . GLY A 1 262 ? 18.354 -0.901 0.278 1.00 47.91 262 GLY A N 1
ATOM 2060 C CA . GLY A 1 262 ? 18.729 -0.162 -0.925 1.00 47.91 262 GLY A CA 1
ATOM 2061 C C . GLY A 1 262 ? 19.631 -0.947 -1.879 1.00 47.91 262 GLY A C 1
ATOM 2062 O O . GLY A 1 262 ? 20.051 -2.067 -1.602 1.00 47.91 262 GLY A O 1
ATOM 2063 N N . THR A 1 263 ? 19.830 -0.326 -3.036 1.00 35.06 263 THR A N 1
ATOM 2064 C CA . THR A 1 263 ? 20.475 -0.852 -4.246 1.00 35.06 263 THR A CA 1
ATOM 2065 C C . THR A 1 263 ? 21.856 -1.441 -4.021 1.00 35.06 263 THR A C 1
ATOM 2067 O O . THR A 1 263 ? 22.639 -0.791 -3.288 1.00 35.06 263 THR A O 1
#

Nearest PDB structures (foldseek):
  6cjz-assembly1_A  TM=4.410E-01  e=7.387E-03  Entamoeba histolytica
  8cxj-assembly4_H  TM=3.186E-01  e=9.886E-02  Streptococcus pyogenes
  1i8q-assembly1_A  TM=4.574E-01  e=2.168E+00  Streptococcus agalactiae
  8opr-assembly1_A  TM=3.574E-01  e=4.925E-01  Bacillus anthracis
  1lxm-assembly1_A  TM=4.623E-01  e=2.953E+00  Streptococcus agalactiae